Protein AF-W2TIU5-F1 (afdb_monomer)

pLDDT: mean 74.86, std 13.94, range [40.31, 96.31]

Radius of gyration: 26.2 Å; Cα contacts (8 Å, |Δi|>4): 456; chains: 1; bounding box: 67×52×62 Å

Structure (mmCIF, N/CA/C/O backbone):
data_AF-W2TIU5-F1
#
_entry.id   AF-W2TIU5-F1
#
loop_
_atom_site.group_PDB
_atom_site.id
_atom_site.type_symbol
_atom_site.label_atom_id
_atom_site.label_alt_id
_atom_site.label_comp_id
_atom_site.label_asym_id
_atom_site.label_entity_id
_atom_site.label_seq_id
_atom_site.pdbx_PDB_ins_code
_atom_site.Cartn_x
_atom_site.Cartn_y
_atom_site.Cartn_z
_atom_site.occupancy
_atom_site.B_iso_or_equiv
_atom_site.auth_seq_id
_atom_site.auth_comp_id
_atom_site.auth_asym_id
_atom_site.auth_atom_id
_atom_site.pdbx_PDB_model_num
ATOM 1 N N . MET A 1 1 ? 12.222 -16.156 -25.473 1.00 62.97 1 MET A N 1
ATOM 2 C CA . MET A 1 1 ? 11.326 -16.375 -24.319 1.00 62.97 1 MET A CA 1
ATOM 3 C C . MET A 1 1 ? 9.946 -15.777 -24.558 1.00 62.97 1 MET A C 1
ATOM 5 O O . MET A 1 1 ? 9.043 -16.560 -24.764 1.00 62.97 1 MET A O 1
ATOM 9 N N . ALA A 1 2 ? 9.771 -14.451 -24.649 1.00 70.50 2 ALA A N 1
ATOM 10 C CA . ALA A 1 2 ? 8.444 -13.846 -24.869 1.00 70.50 2 ALA A CA 1
ATOM 11 C C . ALA A 1 2 ? 7.695 -14.373 -26.113 1.00 70.50 2 ALA A C 1
ATOM 13 O O . ALA A 1 2 ? 6.528 -14.720 -25.997 1.00 70.50 2 ALA A O 1
ATOM 14 N N . CYS A 1 3 ? 8.370 -14.541 -27.262 1.00 74.12 3 CYS A N 1
ATOM 15 C CA . CYS A 1 3 ? 7.735 -15.139 -28.448 1.00 74.12 3 CYS A CA 1
ATOM 16 C C . CYS A 1 3 ? 7.245 -16.575 -28.186 1.00 74.12 3 CYS A C 1
ATOM 18 O O . CYS A 1 3 ? 6.100 -16.888 -28.462 1.00 74.12 3 CYS A O 1
ATOM 20 N N . HIS A 1 4 ? 8.065 -17.410 -27.536 1.00 78.56 4 HIS A N 1
ATOM 21 C CA . HIS A 1 4 ? 7.656 -18.759 -27.128 1.00 78.56 4 HIS A CA 1
ATOM 22 C C . HIS A 1 4 ? 6.441 -18.739 -26.185 1.00 78.56 4 HIS A C 1
ATOM 24 O O . HIS A 1 4 ? 5.557 -19.576 -26.328 1.00 78.56 4 HIS A O 1
ATOM 30 N N . CYS A 1 5 ? 6.382 -17.786 -25.247 1.00 75.12 5 CYS A N 1
ATOM 31 C CA . CYS A 1 5 ? 5.240 -17.618 -24.345 1.00 75.12 5 CYS A CA 1
ATOM 32 C C . CYS A 1 5 ? 3.968 -17.193 -25.083 1.00 75.12 5 CYS A C 1
ATOM 34 O O . CYS A 1 5 ? 2.903 -17.715 -24.785 1.00 75.12 5 CYS A O 1
ATOM 36 N N . LYS A 1 6 ? 4.084 -16.321 -26.089 1.00 77.38 6 LYS A N 1
ATOM 37 C CA . LYS A 1 6 ? 2.958 -15.950 -26.951 1.00 77.38 6 LYS A CA 1
ATOM 38 C C . LYS A 1 6 ? 2.383 -17.153 -27.700 1.00 77.38 6 LYS A C 1
ATOM 40 O O . LYS A 1 6 ? 1.169 -17.272 -27.791 1.00 77.38 6 LYS A O 1
ATOM 45 N N . ASP A 1 7 ? 3.253 -18.025 -28.201 1.00 78.81 7 ASP A N 1
ATOM 46 C CA . ASP A 1 7 ? 2.843 -19.142 -29.055 1.00 78.81 7 ASP A CA 1
ATOM 47 C C . ASP A 1 7 ? 2.360 -20.365 -28.256 1.00 78.81 7 ASP A C 1
ATOM 49 O O . ASP A 1 7 ? 1.523 -21.114 -28.742 1.00 78.81 7 ASP A O 1
ATOM 53 N N . ASN A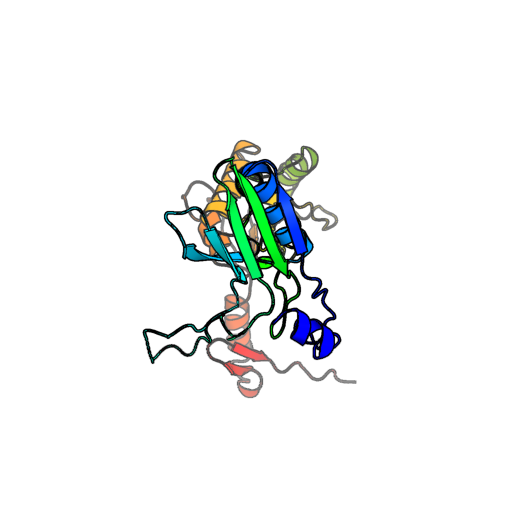 1 8 ? 2.889 -20.582 -27.043 1.00 76.69 8 ASN A N 1
ATOM 54 C CA . ASN A 1 8 ? 2.669 -21.825 -26.284 1.00 76.69 8 ASN A CA 1
ATOM 55 C C . ASN A 1 8 ? 1.981 -21.631 -24.924 1.00 76.69 8 ASN A C 1
ATOM 57 O O . ASN A 1 8 ? 1.627 -22.621 -24.299 1.00 76.69 8 ASN A O 1
ATOM 61 N N . HIS A 1 9 ? 1.833 -20.392 -24.439 1.00 73.88 9 HIS A N 1
ATOM 62 C CA . HIS A 1 9 ? 1.338 -20.095 -23.084 1.00 73.88 9 HIS A CA 1
ATOM 63 C C . HIS A 1 9 ? 0.330 -18.931 -23.064 1.00 73.88 9 HIS A C 1
ATOM 65 O O . HIS A 1 9 ? 0.157 -18.280 -22.036 1.00 73.88 9 HIS A O 1
ATOM 71 N N . SER A 1 10 ? -0.323 -18.629 -24.194 1.00 66.69 10 SER A N 1
ATOM 72 C CA . SER A 1 10 ? -1.303 -17.532 -24.303 1.00 66.69 10 SER A CA 1
ATOM 73 C C . SER A 1 10 ? -2.525 -17.725 -23.395 1.00 66.69 10 SER A C 1
ATOM 75 O O . SER A 1 10 ? -3.054 -16.741 -22.876 1.00 66.69 10 SER A O 1
ATOM 77 N N . GLU A 1 11 ? -2.937 -18.977 -23.174 1.00 64.06 11 GLU A N 1
ATOM 78 C CA . GLU A 1 11 ? -4.091 -19.351 -22.342 1.00 64.06 11 GLU A CA 1
ATOM 79 C C . GLU A 1 11 ? -3.700 -19.706 -20.892 1.00 64.06 11 GLU A C 1
ATOM 81 O O . GLU A 1 11 ? -4.480 -19.472 -19.973 1.00 64.06 11 GLU A O 1
ATOM 86 N N . ASP A 1 12 ? -2.457 -20.146 -20.659 1.00 65.00 12 ASP A N 1
ATOM 87 C CA . ASP A 1 12 ? -1.968 -20.631 -19.354 1.00 65.00 12 ASP A CA 1
ATOM 88 C C . ASP A 1 12 ? -1.175 -19.589 -18.535 1.00 65.00 12 ASP A C 1
ATOM 90 O O . ASP A 1 12 ? -0.546 -19.922 -17.530 1.00 65.00 12 ASP A O 1
ATOM 94 N N . GLY A 1 13 ? -1.214 -18.314 -18.934 1.00 69.75 13 GLY A N 1
ATOM 95 C CA . GLY A 1 13 ? -0.270 -17.262 -18.537 1.00 69.75 13 GLY A CA 1
ATOM 96 C C . GLY A 1 13 ? 0.035 -17.066 -17.040 1.00 69.75 13 GLY A C 1
ATOM 97 O O . GLY A 1 13 ? 0.865 -17.762 -16.449 1.00 69.75 13 GLY A O 1
ATOM 98 N N . ALA A 1 14 ? -0.535 -16.039 -16.405 1.00 74.56 14 ALA A N 1
ATOM 99 C CA . ALA A 1 14 ? -0.282 -15.752 -14.988 1.00 74.56 14 ALA A CA 1
ATOM 100 C C . ALA A 1 14 ? -1.151 -16.669 -14.112 1.00 74.56 14 ALA A C 1
ATOM 102 O O . ALA A 1 14 ? -2.207 -16.248 -13.640 1.00 74.56 14 ALA A O 1
ATOM 103 N N . ASN A 1 15 ? -0.737 -17.935 -13.965 1.00 72.88 15 ASN A N 1
ATOM 104 C CA . ASN A 1 15 ? -1.509 -19.007 -13.320 1.00 72.88 15 ASN A CA 1
ATOM 105 C C . ASN A 1 15 ? -2.888 -19.221 -13.979 1.00 72.88 15 ASN A C 1
ATOM 107 O O . ASN A 1 15 ? -3.923 -19.176 -13.315 1.00 72.88 15 ASN A O 1
ATOM 111 N N . GLY A 1 16 ? -2.904 -19.424 -15.303 1.00 70.94 16 GLY A N 1
ATOM 112 C CA . GLY A 1 16 ? -4.141 -19.672 -16.063 1.00 70.94 16 GLY A CA 1
ATOM 113 C C . GLY A 1 16 ? -4.949 -18.417 -16.407 1.00 70.94 16 GLY A C 1
ATOM 114 O O . GLY A 1 16 ? -6.071 -18.510 -16.897 1.00 70.94 16 GLY A O 1
ATOM 115 N N . LYS A 1 17 ? -4.405 -17.223 -16.138 1.00 79.06 17 LYS A N 1
ATOM 116 C CA . LYS A 1 17 ? -4.969 -15.958 -16.622 1.00 79.06 17 LYS A CA 1
ATOM 117 C C . LYS A 1 17 ? -4.268 -15.550 -17.917 1.00 79.06 17 LYS A C 1
ATOM 119 O O . LYS A 1 17 ? -3.034 -15.490 -17.908 1.00 79.06 17 LYS A O 1
ATOM 124 N N . PRO A 1 18 ? -5.012 -15.180 -18.976 1.00 81.62 18 PRO A N 1
ATOM 125 C CA . PRO A 1 18 ? -4.429 -14.642 -20.200 1.00 81.62 18 PRO A CA 1
ATOM 126 C C . PRO A 1 18 ? -3.530 -13.433 -19.924 1.00 81.62 18 PRO A C 1
ATOM 128 O O . PRO A 1 18 ? -3.796 -12.630 -19.023 1.00 81.62 18 PRO A O 1
ATOM 131 N N . GLN A 1 19 ? -2.453 -13.304 -20.695 1.00 85.62 19 GLN A N 1
ATOM 132 C CA . GLN A 1 19 ? -1.448 -12.248 -20.557 1.00 85.62 19 GLN A CA 1
ATOM 133 C C . GLN A 1 19 ? -1.031 -11.712 -21.927 1.00 85.62 19 GLN A C 1
ATOM 135 O O . GLN A 1 19 ? -1.108 -12.415 -22.932 1.00 85.62 19 GLN A O 1
ATOM 140 N N . ASP A 1 20 ? -0.540 -10.473 -21.956 1.00 86.12 20 ASP A N 1
ATOM 141 C CA . ASP A 1 20 ? 0.026 -9.875 -23.163 1.00 86.12 20 ASP A CA 1
ATOM 142 C C . ASP A 1 20 ? 1.549 -10.071 -23.209 1.00 86.12 20 ASP A C 1
ATOM 144 O O . ASP A 1 20 ? 2.310 -9.458 -22.455 1.00 86.12 20 ASP A O 1
ATOM 148 N N . TYR A 1 21 ? 1.995 -10.941 -24.116 1.00 88.88 21 TYR A N 1
ATOM 149 C CA . TYR A 1 21 ? 3.410 -11.242 -24.354 1.00 88.88 21 TYR A CA 1
ATOM 150 C C . TYR A 1 21 ? 4.041 -10.402 -25.470 1.00 88.88 21 TYR A C 1
ATOM 152 O O . TYR A 1 21 ? 5.106 -10.755 -25.990 1.00 88.88 21 TYR A O 1
ATOM 160 N N . THR A 1 22 ? 3.392 -9.310 -25.880 1.00 89.75 22 THR A N 1
ATOM 161 C CA . THR A 1 22 ? 3.925 -8.413 -26.905 1.00 89.75 22 THR A CA 1
ATOM 162 C C . THR A 1 22 ? 5.283 -7.860 -26.481 1.00 89.75 22 THR A C 1
ATOM 164 O O . THR A 1 22 ? 5.463 -7.326 -25.385 1.00 89.75 22 THR A O 1
ATOM 167 N N . VAL A 1 23 ? 6.268 -8.009 -27.372 1.00 91.62 23 VAL A N 1
ATOM 168 C CA . VAL A 1 23 ? 7.607 -7.465 -27.156 1.00 91.62 23 VAL A CA 1
ATOM 169 C C . VAL A 1 23 ? 7.585 -5.982 -27.495 1.00 91.62 23 VAL A C 1
ATOM 171 O O . VAL A 1 23 ? 7.378 -5.600 -28.643 1.00 91.62 23 VAL A O 1
ATOM 174 N N . LEU A 1 24 ? 7.826 -5.163 -26.481 1.00 92.56 24 LEU A N 1
ATOM 175 C CA . LEU A 1 24 ? 7.935 -3.719 -26.582 1.00 92.56 24 LEU A CA 1
ATOM 176 C C . LEU A 1 24 ? 9.332 -3.345 -27.075 1.00 92.56 24 LEU A C 1
ATOM 178 O O . LEU A 1 24 ? 10.332 -3.872 -26.579 1.00 92.56 24 LEU A O 1
ATOM 182 N N . LEU A 1 25 ? 9.377 -2.422 -28.030 1.00 94.75 25 LEU A N 1
ATOM 183 C CA . LEU A 1 25 ? 10.578 -1.766 -28.536 1.00 94.75 25 LEU A CA 1
ATOM 184 C C . LEU A 1 25 ? 10.287 -0.268 -28.537 1.00 94.75 25 LEU A C 1
ATOM 186 O O . LEU A 1 25 ? 9.530 0.199 -29.383 1.00 94.75 25 LEU A O 1
ATOM 190 N N . LEU A 1 26 ? 10.817 0.454 -27.553 1.00 96.19 26 LEU A N 1
ATOM 191 C CA . LEU A 1 26 ? 10.541 1.880 -27.365 1.00 96.19 26 LEU A CA 1
ATOM 192 C C . LEU A 1 26 ? 11.845 2.650 -27.177 1.00 96.19 26 LEU A C 1
ATOM 194 O O . LEU A 1 26 ? 12.842 2.097 -26.705 1.00 96.19 26 LEU A O 1
ATOM 198 N N . THR A 1 27 ? 11.802 3.932 -27.519 1.00 96.31 27 THR A N 1
ATOM 199 C CA . THR A 1 27 ? 12.898 4.877 -27.323 1.00 96.31 27 THR A CA 1
ATOM 200 C C . THR A 1 27 ? 12.357 6.098 -26.594 1.00 96.31 27 THR A C 1
ATOM 202 O O . THR A 1 27 ? 11.298 6.603 -26.957 1.00 96.31 27 THR A O 1
ATOM 205 N N . PHE A 1 28 ? 13.089 6.556 -25.585 1.00 96.00 28 PHE A N 1
ATOM 206 C CA . PHE A 1 28 ? 12.805 7.761 -24.810 1.00 96.00 28 PHE A CA 1
ATOM 207 C C . PHE A 1 28 ? 13.947 8.752 -24.987 1.00 96.00 28 PHE A C 1
ATOM 209 O O . PHE A 1 28 ? 15.097 8.342 -25.191 1.00 96.00 28 PHE A O 1
ATOM 216 N N . ASP A 1 29 ? 13.640 10.042 -24.903 1.00 94.44 29 ASP A N 1
ATOM 217 C CA . ASP A 1 29 ? 14.651 11.083 -25.059 1.00 94.44 29 ASP A CA 1
ATOM 218 C C . ASP A 1 29 ? 15.467 11.271 -23.780 1.00 94.44 29 ASP A C 1
ATOM 220 O O . ASP A 1 29 ? 16.625 11.676 -23.853 1.00 94.44 29 ASP A O 1
ATOM 224 N N . THR A 1 30 ? 14.905 10.912 -22.620 1.00 93.06 30 THR A N 1
ATOM 225 C CA . THR A 1 30 ? 15.598 10.990 -21.330 1.00 93.06 30 THR A CA 1
ATOM 226 C C . THR A 1 30 ? 15.357 9.766 -20.443 1.00 93.06 30 THR A C 1
ATOM 228 O O . THR A 1 30 ? 14.386 9.020 -20.598 1.00 93.06 30 THR A O 1
ATOM 231 N N . VAL A 1 31 ? 16.233 9.580 -19.450 1.00 90.81 31 VAL A N 1
ATOM 232 C CA . VAL A 1 31 ? 16.050 8.571 -18.391 1.00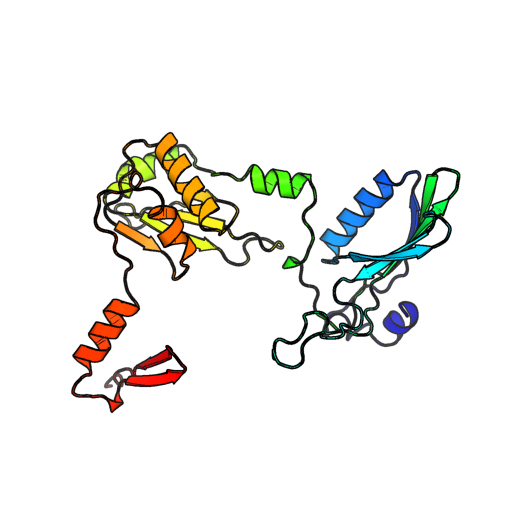 90.81 31 VAL A CA 1
ATOM 233 C C . VAL A 1 31 ? 14.808 8.859 -17.545 1.00 90.81 31 VAL A C 1
ATOM 235 O O . VAL A 1 31 ? 14.117 7.915 -17.175 1.00 90.81 31 VAL A O 1
ATOM 238 N N . GLY A 1 32 ? 14.486 10.132 -17.290 1.00 90.31 32 GLY A N 1
ATOM 239 C CA . GLY A 1 32 ? 13.307 10.514 -16.506 1.00 90.31 32 GLY A CA 1
ATOM 240 C C . GLY A 1 32 ? 11.997 10.073 -17.161 1.00 90.31 32 GLY A C 1
ATOM 241 O O . GLY A 1 32 ? 11.176 9.429 -16.513 1.00 90.31 32 GLY A O 1
ATOM 242 N N . GLU A 1 33 ? 11.845 10.317 -18.466 1.00 92.75 33 GLU A N 1
ATOM 243 C CA . GLU A 1 33 ? 10.677 9.856 -19.237 1.00 92.75 33 GLU A CA 1
ATOM 244 C C . GLU A 1 33 ? 10.530 8.332 -19.202 1.00 92.75 33 GLU A C 1
ATOM 246 O O . GLU A 1 33 ? 9.433 7.801 -19.011 1.00 92.75 33 GLU A O 1
ATOM 251 N N . PHE A 1 34 ? 11.646 7.614 -19.358 1.00 93.75 34 PHE A N 1
ATOM 252 C CA . PHE A 1 34 ? 11.656 6.162 -19.241 1.00 93.75 34 PHE A CA 1
ATOM 253 C C . PHE A 1 34 ? 11.220 5.701 -17.841 1.00 93.75 34 PHE A C 1
ATOM 255 O O . PHE A 1 34 ? 10.449 4.748 -17.729 1.00 93.75 34 PHE A O 1
ATOM 262 N N . GLU A 1 35 ? 11.715 6.333 -16.776 1.00 90.12 35 GLU A N 1
ATOM 263 C CA . GLU A 1 35 ? 11.384 5.967 -15.396 1.00 90.12 35 GLU A CA 1
ATOM 264 C C . GLU A 1 35 ? 9.900 6.196 -15.082 1.00 90.12 35 GLU A C 1
ATOM 266 O O . GLU A 1 35 ? 9.266 5.311 -14.498 1.00 90.12 35 GLU A O 1
ATOM 271 N N . GLU A 1 36 ? 9.327 7.317 -15.526 1.00 88.19 36 GLU A N 1
ATOM 272 C CA . GLU A 1 36 ? 7.894 7.611 -15.395 1.00 88.19 36 GLU A CA 1
ATOM 273 C C . GLU A 1 36 ? 7.036 6.588 -16.145 1.00 88.19 36 GLU A C 1
ATOM 275 O O . GLU A 1 36 ? 6.136 5.974 -15.561 1.00 88.19 36 GLU A O 1
ATOM 280 N N . TRP A 1 37 ? 7.363 6.331 -17.414 1.00 93.12 37 TRP A N 1
ATOM 281 C CA . TRP A 1 37 ? 6.666 5.331 -18.219 1.00 93.12 37 TRP A CA 1
ATOM 282 C C . TRP A 1 37 ? 6.781 3.929 -17.608 1.00 93.12 37 TRP A C 1
ATOM 284 O O . TRP A 1 37 ? 5.791 3.204 -17.492 1.00 93.12 37 TRP A O 1
ATOM 294 N N . SER A 1 38 ? 7.984 3.536 -17.182 1.00 89.94 38 SER A N 1
ATOM 295 C CA . SER A 1 38 ? 8.257 2.228 -16.580 1.00 89.94 38 SER A CA 1
ATOM 296 C C . SER A 1 38 ? 7.448 2.037 -15.300 1.00 89.94 38 SER A C 1
ATOM 298 O O . SER A 1 38 ? 6.874 0.967 -15.079 1.00 89.94 38 SER A O 1
ATOM 300 N N . HIS A 1 39 ? 7.340 3.087 -14.485 1.00 85.31 39 HIS A N 1
ATOM 301 C CA . HIS A 1 39 ? 6.498 3.094 -13.300 1.00 85.31 39 HIS A CA 1
ATOM 302 C C . HIS A 1 39 ? 5.015 2.903 -13.652 1.00 85.31 39 HIS A C 1
ATOM 304 O O . HIS A 1 39 ? 4.372 2.015 -13.090 1.00 85.31 39 HIS A O 1
ATOM 310 N N . GLU A 1 40 ? 4.473 3.668 -14.604 1.00 86.12 40 GLU A N 1
ATOM 311 C CA . GLU A 1 40 ? 3.081 3.520 -15.053 1.00 86.12 40 GLU A CA 1
ATOM 312 C C . GLU A 1 40 ? 2.796 2.094 -15.551 1.00 86.12 40 GLU A C 1
ATOM 314 O O . GLU A 1 40 ? 1.794 1.476 -15.179 1.00 86.12 40 GLU A O 1
ATOM 319 N N . GLN A 1 41 ? 3.714 1.523 -16.337 1.00 88.56 41 GLN A N 1
ATOM 320 C CA . GLN A 1 41 ? 3.586 0.148 -16.812 1.00 88.56 41 GLN A CA 1
ATOM 321 C C . GLN A 1 41 ? 3.621 -0.866 -15.671 1.00 88.56 41 GLN A C 1
ATOM 323 O O . GLN A 1 41 ? 2.844 -1.823 -15.693 1.00 88.56 41 GLN A O 1
ATOM 328 N N . CYS A 1 42 ? 4.476 -0.667 -14.664 1.00 85.00 42 CYS A N 1
ATOM 329 C CA . CYS A 1 42 ? 4.493 -1.498 -13.462 1.00 85.00 42 CYS A CA 1
ATOM 330 C C . CYS A 1 42 ? 3.140 -1.451 -12.745 1.00 85.00 42 CYS A C 1
ATOM 332 O O . CYS A 1 42 ? 2.576 -2.501 -12.447 1.00 85.00 42 CYS A O 1
ATOM 334 N N . GLU A 1 43 ? 2.565 -0.264 -12.540 1.00 80.69 43 GLU A N 1
ATOM 335 C CA . GLU A 1 43 ? 1.258 -0.126 -11.891 1.00 80.69 43 GLU A CA 1
ATOM 336 C C . GLU A 1 43 ? 0.119 -0.768 -12.677 1.00 80.69 43 GLU A C 1
ATOM 338 O O . GLU A 1 43 ? -0.751 -1.420 -12.094 1.00 80.69 43 GLU A O 1
ATOM 343 N N . ARG A 1 44 ? 0.112 -0.576 -13.999 1.00 82.56 44 ARG A N 1
ATOM 344 C CA . ARG A 1 44 ? -0.923 -1.104 -14.888 1.00 82.56 44 ARG A CA 1
ATOM 345 C C . ARG A 1 44 ? -0.880 -2.626 -14.971 1.00 82.56 44 ARG A C 1
ATOM 347 O O . ARG A 1 44 ? -1.927 -3.264 -14.997 1.00 82.56 44 ARG A O 1
ATOM 354 N N . SER A 1 45 ? 0.319 -3.199 -15.019 1.00 82.19 45 SER A N 1
ATOM 355 C CA . SER A 1 45 ? 0.517 -4.647 -15.141 1.00 82.19 45 SER A CA 1
ATOM 356 C C . SER A 1 45 ? 0.609 -5.372 -13.797 1.00 82.19 45 SER A C 1
ATOM 358 O O . SER A 1 45 ? 0.619 -6.596 -13.779 1.00 82.19 45 SER A O 1
ATOM 360 N N . GLY A 1 46 ? 0.707 -4.656 -12.669 1.00 81.94 46 GLY A N 1
ATOM 361 C CA . GLY A 1 46 ? 1.024 -5.259 -11.369 1.00 81.94 46 GLY A CA 1
ATOM 362 C C . GLY A 1 46 ? 2.455 -5.812 -11.287 1.00 81.94 46 GLY A C 1
ATOM 363 O O . GLY A 1 46 ? 2.771 -6.590 -10.384 1.00 81.94 46 GLY A O 1
ATOM 364 N N . THR A 1 47 ? 3.326 -5.426 -12.223 1.00 85.19 47 THR A N 1
ATOM 365 C CA . THR A 1 47 ? 4.707 -5.903 -12.304 1.00 85.19 47 THR A CA 1
ATOM 366 C C . THR A 1 47 ? 5.598 -5.165 -11.320 1.00 85.19 47 THR A C 1
ATOM 368 O O . THR A 1 47 ? 5.580 -3.945 -11.224 1.00 85.19 47 THR A O 1
ATOM 371 N N . SER A 1 48 ? 6.477 -5.903 -10.649 1.00 85.12 48 SER A N 1
ATOM 372 C CA . SER A 1 48 ? 7.532 -5.336 -9.813 1.00 85.12 48 SER A CA 1
ATOM 373 C C . SER A 1 48 ? 8.882 -5.825 -10.335 1.00 85.12 48 SER A C 1
ATOM 375 O O . SER A 1 48 ? 9.132 -7.034 -10.358 1.00 85.12 48 SER A O 1
ATOM 377 N N . PHE A 1 49 ? 9.738 -4.910 -10.795 1.00 88.38 49 PHE A N 1
ATOM 378 C CA . PHE A 1 49 ? 11.056 -5.228 -11.352 1.00 88.38 49 PHE A CA 1
ATOM 379 C C . PHE A 1 49 ? 12.183 -5.100 -10.313 1.00 88.38 49 PHE A C 1
ATOM 381 O O . PHE A 1 49 ? 12.144 -4.246 -9.425 1.00 88.38 49 PHE A O 1
ATOM 388 N N . PHE A 1 50 ? 13.240 -5.900 -10.473 1.00 86.88 50 PHE A N 1
ATOM 389 C CA . PHE A 1 50 ? 14.560 -5.634 -9.897 1.00 86.88 50 PHE A CA 1
ATOM 390 C C . PHE A 1 50 ? 15.631 -5.555 -10.980 1.00 86.88 50 PHE A C 1
ATOM 392 O O . PHE A 1 50 ? 15.566 -6.237 -12.006 1.00 86.88 50 PHE A O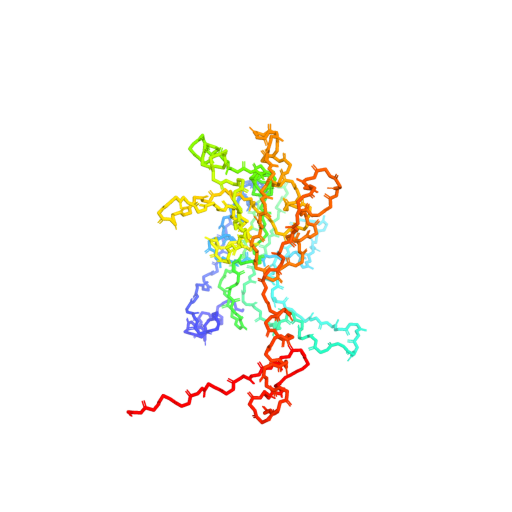 1
ATOM 399 N N . LYS A 1 51 ? 16.664 -4.754 -10.708 1.00 88.44 51 LYS A N 1
ATOM 400 C CA . LYS A 1 51 ? 17.872 -4.664 -11.529 1.00 88.44 51 LYS A CA 1
ATOM 401 C C . LYS A 1 51 ? 18.751 -5.890 -11.272 1.00 88.44 51 LYS A C 1
ATOM 403 O O . LYS A 1 51 ? 19.221 -6.086 -10.156 1.00 88.44 51 LYS A O 1
ATOM 408 N N . ARG A 1 52 ? 18.937 -6.734 -12.292 1.00 80.19 52 ARG A N 1
ATOM 409 C CA . ARG A 1 52 ? 19.694 -7.996 -12.193 1.00 80.19 52 ARG A CA 1
ATOM 410 C C . ARG A 1 52 ? 21.171 -7.833 -12.543 1.00 80.19 52 ARG A C 1
ATOM 412 O O . ARG A 1 52 ? 22.014 -8.466 -11.921 1.00 80.19 52 ARG A O 1
ATOM 419 N N . SER A 1 53 ? 21.480 -7.032 -13.554 1.00 73.00 53 SER A N 1
ATOM 420 C CA . SER A 1 53 ? 22.844 -6.872 -14.056 1.00 73.00 53 SER A CA 1
ATOM 421 C C . SER A 1 53 ? 23.010 -5.528 -14.750 1.00 73.00 53 SER A C 1
ATOM 423 O O . SER A 1 53 ? 22.070 -5.010 -15.359 1.00 73.00 53 SER A O 1
ATOM 425 N N . THR A 1 54 ? 24.221 -4.988 -14.645 1.00 74.56 54 THR A N 1
ATOM 426 C CA . THR A 1 54 ? 24.681 -3.795 -15.354 1.00 74.56 54 THR A CA 1
ATOM 427 C C . THR A 1 54 ? 25.798 -4.233 -16.298 1.00 74.56 54 THR A C 1
ATOM 429 O O . THR A 1 54 ? 26.747 -4.883 -15.865 1.00 74.56 54 THR A O 1
ATOM 432 N N . TYR A 1 55 ? 25.679 -3.905 -17.577 1.00 68.44 55 TYR A N 1
ATOM 433 C CA . TYR A 1 55 ? 26.664 -4.179 -18.619 1.00 68.44 55 TYR A CA 1
ATOM 434 C C . TYR A 1 55 ? 27.303 -2.860 -19.078 1.00 68.44 55 TYR A C 1
ATOM 436 O O . TYR A 1 55 ? 26.730 -1.788 -18.884 1.00 68.44 55 TYR A O 1
ATOM 444 N N . ALA A 1 56 ? 28.505 -2.944 -19.660 1.00 58.72 56 ALA A N 1
ATOM 445 C CA . ALA A 1 56 ? 29.211 -1.838 -20.321 1.00 58.72 56 ALA A CA 1
ATOM 446 C C . ALA A 1 56 ? 29.238 -0.513 -19.522 1.00 58.72 56 ALA A C 1
ATOM 448 O O . ALA A 1 56 ? 28.478 0.410 -19.807 1.00 58.72 56 ALA A O 1
ATOM 449 N N . LYS A 1 57 ? 30.108 -0.414 -18.502 1.00 63.94 57 LYS A N 1
ATOM 450 C CA . LYS A 1 57 ? 30.352 0.813 -17.701 1.00 63.94 57 LYS A CA 1
ATOM 451 C C . LYS A 1 57 ? 29.095 1.530 -17.145 1.00 63.94 57 LYS A C 1
ATOM 453 O O . LYS A 1 57 ? 29.204 2.674 -16.730 1.00 63.94 57 LYS A O 1
ATOM 458 N N . GLY A 1 58 ? 27.925 0.884 -17.089 1.00 68.88 58 GLY A N 1
ATOM 459 C CA . GLY A 1 58 ? 26.683 1.504 -16.599 1.00 68.88 58 GLY A CA 1
ATOM 460 C C . GLY A 1 58 ? 25.641 1.833 -17.670 1.00 68.88 58 GLY A C 1
ATOM 461 O O . GLY A 1 58 ? 24.485 2.043 -17.315 1.00 68.88 58 GLY A O 1
ATOM 462 N N . SER A 1 59 ? 26.020 1.814 -18.951 1.00 82.81 59 SER A N 1
ATOM 463 C CA . SER A 1 59 ? 25.165 2.228 -20.078 1.00 82.81 59 SER A CA 1
ATOM 464 C C . SER A 1 59 ? 24.007 1.270 -20.360 1.00 82.81 59 SER A C 1
ATOM 466 O O . SER A 1 59 ? 22.990 1.673 -20.903 1.00 82.81 59 SER A O 1
ATOM 468 N N . SER A 1 60 ? 24.109 -0.006 -19.985 1.00 90.06 60 SER A N 1
ATOM 469 C CA . SER A 1 60 ? 23.041 -0.981 -20.220 1.00 90.06 60 SER A CA 1
ATOM 470 C C . SER A 1 60 ? 22.726 -1.774 -18.970 1.00 90.06 60 SER A C 1
ATOM 472 O O . SER A 1 60 ? 23.621 -2.174 -18.227 1.00 90.06 60 SER A O 1
ATOM 474 N N . TYR A 1 61 ? 21.453 -2.064 -18.732 1.00 92.12 61 TYR A N 1
ATOM 475 C CA . TYR A 1 61 ? 21.053 -2.912 -17.618 1.00 92.12 61 TYR A CA 1
ATOM 476 C C . TYR A 1 61 ? 19.780 -3.700 -17.894 1.00 92.12 61 TYR A C 1
ATOM 478 O O . TYR A 1 61 ? 18.980 -3.394 -18.773 1.00 92.12 61 TYR A O 1
ATOM 486 N N . SER A 1 62 ? 19.610 -4.767 -17.119 1.00 91.38 62 SER A N 1
ATOM 487 C CA . SER A 1 62 ? 18.500 -5.701 -17.256 1.00 91.38 62 SER A CA 1
ATOM 488 C C . SER A 1 62 ? 17.616 -5.668 -16.014 1.00 91.38 62 SER A C 1
ATOM 490 O O . SER A 1 62 ? 18.062 -6.001 -14.913 1.00 91.38 62 SER A O 1
ATOM 492 N N . LEU A 1 63 ? 16.341 -5.361 -16.216 1.00 92.00 63 LEU A N 1
ATOM 493 C CA . LEU A 1 63 ? 15.263 -5.483 -15.247 1.00 92.00 63 LEU A CA 1
ATOM 494 C C . LEU A 1 63 ? 14.543 -6.827 -15.423 1.00 92.00 63 LEU A C 1
ATOM 496 O O . LEU A 1 63 ? 14.267 -7.269 -16.546 1.00 92.00 63 LEU A O 1
ATOM 500 N N . ARG A 1 64 ? 14.256 -7.511 -14.316 1.00 91.00 64 ARG A N 1
ATOM 501 C CA . ARG A 1 64 ? 13.534 -8.796 -14.292 1.00 91.00 64 ARG A CA 1
ATOM 502 C C . ARG A 1 64 ? 12.446 -8.769 -13.231 1.00 91.00 64 ARG A C 1
ATOM 504 O O . ARG A 1 64 ? 12.597 -8.073 -12.230 1.00 91.00 64 ARG A O 1
ATOM 511 N N . CYS A 1 65 ? 11.345 -9.482 -13.465 1.00 89.75 65 CYS A N 1
ATOM 512 C CA . CYS A 1 65 ? 10.273 -9.595 -12.478 1.00 89.75 65 CYS A CA 1
ATOM 513 C C . CYS A 1 65 ? 10.821 -10.100 -11.133 1.00 89.75 65 CYS A C 1
ATOM 515 O O . CYS A 1 65 ? 11.581 -11.061 -11.106 1.00 89.75 65 CYS A O 1
ATOM 517 N N . ASN A 1 66 ? 10.396 -9.506 -10.016 1.00 84.12 66 ASN A N 1
ATOM 518 C CA . ASN A 1 66 ? 10.818 -9.851 -8.652 1.00 84.12 66 ASN A CA 1
ATOM 519 C C . ASN A 1 66 ? 10.548 -11.302 -8.238 1.00 84.12 66 ASN A C 1
ATOM 521 O O . ASN A 1 66 ? 11.204 -11.807 -7.325 1.00 84.12 66 ASN A O 1
ATOM 525 N N . ARG A 1 67 ? 9.618 -11.976 -8.916 1.00 80.06 67 ARG A N 1
ATOM 526 C CA . ARG A 1 67 ? 9.317 -13.398 -8.719 1.00 80.06 67 ARG A CA 1
ATOM 527 C C . ARG A 1 67 ? 10.213 -14.330 -9.542 1.00 80.06 67 ARG A C 1
ATOM 529 O O . ARG A 1 67 ? 10.210 -15.527 -9.287 1.00 80.06 67 ARG A O 1
ATOM 536 N N . ALA A 1 68 ? 10.990 -13.790 -10.482 1.00 79.44 68 ALA A N 1
ATOM 537 C CA . ALA A 1 68 ? 11.865 -14.552 -11.361 1.00 79.44 68 ALA A CA 1
ATOM 538 C C . ALA A 1 68 ? 13.239 -14.838 -10.731 1.00 79.44 68 ALA A C 1
ATOM 540 O O . ALA A 1 68 ? 13.888 -13.949 -10.168 1.00 79.44 68 ALA A O 1
ATOM 541 N N . GLY A 1 69 ? 13.729 -16.058 -10.952 1.00 72.31 69 GLY A N 1
ATOM 542 C CA . GLY A 1 69 ? 15.097 -16.483 -10.661 1.00 72.31 69 GLY A CA 1
ATOM 543 C C . GLY A 1 69 ? 15.208 -17.429 -9.467 1.00 72.31 69 GLY A C 1
ATOM 544 O O . GLY A 1 69 ? 14.338 -17.485 -8.605 1.00 72.31 69 GLY A O 1
ATOM 545 N N . THR A 1 70 ? 16.312 -18.169 -9.417 1.00 61.75 70 THR A N 1
ATOM 546 C CA . THR A 1 70 ? 16.624 -19.115 -8.345 1.00 61.75 70 THR A CA 1
ATOM 547 C C . THR A 1 70 ? 17.039 -18.385 -7.068 1.00 61.75 70 THR A C 1
ATOM 549 O O . THR A 1 70 ? 17.870 -17.475 -7.092 1.00 61.75 70 THR A O 1
ATOM 552 N N . TYR A 1 71 ? 16.449 -18.782 -5.941 1.00 61.25 71 TYR A N 1
ATOM 553 C CA . TYR A 1 71 ? 16.918 -18.417 -4.609 1.00 61.25 71 TYR A CA 1
ATOM 554 C C . TYR A 1 71 ? 17.606 -19.628 -3.988 1.00 61.25 71 TYR A C 1
ATOM 556 O O . TYR A 1 71 ? 16.954 -20.632 -3.704 1.00 61.25 71 TYR A O 1
ATOM 564 N N . GLU A 1 72 ? 18.912 -19.536 -3.764 1.00 55.50 72 GLU A N 1
ATOM 565 C CA . GLU A 1 72 ? 19.622 -20.518 -2.950 1.00 55.50 72 GLU A CA 1
ATOM 566 C C . GLU A 1 72 ? 19.424 -20.156 -1.476 1.00 55.50 72 GLU A C 1
ATOM 568 O O . GLU A 1 72 ? 19.845 -19.093 -1.010 1.00 55.50 72 GLU A O 1
ATOM 573 N N . LYS A 1 73 ? 18.722 -21.018 -0.732 1.00 55.12 73 LYS A N 1
ATOM 574 C CA . LYS A 1 73 ? 18.561 -20.851 0.714 1.00 55.12 73 LYS A CA 1
ATOM 575 C C . LYS A 1 73 ? 19.916 -21.063 1.387 1.00 55.12 73 LYS A C 1
ATOM 577 O O . LYS A 1 73 ? 20.457 -22.161 1.340 1.00 55.12 73 LYS A O 1
ATOM 582 N N . ALA A 1 74 ? 20.417 -20.048 2.088 1.00 57.16 74 ALA A N 1
ATOM 583 C CA . ALA A 1 74 ? 21.620 -20.176 2.915 1.00 57.16 74 ALA A CA 1
ATOM 584 C C . ALA A 1 74 ? 21.409 -21.062 4.164 1.00 57.16 74 ALA A C 1
ATOM 586 O O . ALA A 1 74 ? 22.370 -21.430 4.833 1.00 57.16 74 ALA A O 1
ATOM 587 N N . THR A 1 75 ? 20.161 -21.400 4.503 1.00 56.16 75 THR A N 1
ATOM 588 C CA . THR A 1 75 ? 19.809 -22.180 5.695 1.00 56.16 75 THR A CA 1
ATOM 589 C C . THR A 1 75 ? 18.843 -23.314 5.355 1.00 56.16 75 THR A C 1
ATOM 591 O O . THR A 1 75 ? 17.818 -23.125 4.701 1.00 56.16 75 THR A O 1
ATOM 594 N N . THR A 1 76 ? 19.178 -24.518 5.817 1.00 54.53 76 THR A N 1
ATOM 595 C CA . THR A 1 76 ? 18.458 -25.772 5.545 1.00 54.53 76 THR A CA 1
ATOM 596 C C . THR A 1 76 ? 17.232 -25.995 6.436 1.00 54.53 76 THR A C 1
ATOM 598 O O . THR A 1 76 ? 16.436 -26.883 6.152 1.00 54.53 76 THR A O 1
ATOM 601 N N . SER A 1 77 ? 17.045 -25.205 7.500 1.00 52.56 77 SER A N 1
ATOM 602 C CA . SER A 1 77 ? 16.149 -25.570 8.609 1.00 52.56 77 SER A CA 1
ATOM 603 C C . SER A 1 77 ? 14.818 -24.819 8.706 1.00 52.56 77 SER A C 1
ATOM 605 O O . SER A 1 77 ? 14.014 -25.171 9.562 1.00 52.56 77 SER A O 1
ATOM 607 N N . ASN A 1 78 ? 14.518 -23.848 7.835 1.00 48.00 78 ASN A N 1
ATOM 608 C CA . ASN A 1 78 ? 13.216 -23.169 7.860 1.00 48.00 78 ASN A CA 1
ATOM 609 C C . ASN A 1 78 ? 12.396 -23.462 6.593 1.00 48.00 78 ASN A C 1
ATOM 611 O O . ASN A 1 78 ? 12.713 -23.033 5.477 1.00 48.00 78 ASN A O 1
ATOM 615 N N . ALA A 1 79 ? 11.305 -24.202 6.799 1.00 45.66 79 ALA A N 1
ATOM 616 C CA . ALA A 1 79 ? 10.330 -24.639 5.801 1.00 45.66 79 ALA A CA 1
ATOM 617 C C . ALA A 1 79 ? 9.382 -23.519 5.330 1.00 45.66 79 ALA A C 1
ATOM 619 O O . ALA A 1 79 ? 8.223 -23.766 5.016 1.00 45.66 79 ALA A O 1
ATOM 620 N N . THR A 1 80 ? 9.844 -22.273 5.261 1.00 45.50 80 THR A N 1
ATOM 621 C CA . THR A 1 80 ? 9.137 -21.247 4.493 1.00 45.50 80 THR A CA 1
ATOM 622 C C . THR A 1 80 ? 9.590 -21.374 3.045 1.00 45.50 80 THR A C 1
ATOM 624 O O . THR A 1 80 ? 10.769 -21.181 2.734 1.00 45.50 80 THR A O 1
ATOM 627 N N . SER A 1 81 ? 8.703 -21.794 2.142 1.00 46.47 81 SER A N 1
ATOM 628 C CA . SER A 1 81 ? 8.949 -21.666 0.701 1.00 46.47 81 SER A CA 1
ATOM 629 C C . SER A 1 81 ? 9.349 -20.214 0.410 1.00 46.47 81 SER A C 1
ATOM 631 O O . SER A 1 81 ? 8.783 -19.264 0.958 1.00 46.47 81 SER A O 1
ATOM 633 N N . SER A 1 82 ? 10.431 -20.028 -0.344 1.00 51.78 82 SER A N 1
ATOM 634 C CA . SER A 1 82 ? 10.883 -18.685 -0.706 1.00 51.78 82 SER A CA 1
ATOM 635 C C . SER A 1 82 ? 9.892 -18.139 -1.728 1.00 51.78 82 SER A C 1
ATOM 637 O O . SER A 1 82 ? 9.665 -18.812 -2.717 1.00 51.78 82 SER A O 1
ATOM 639 N N . LYS A 1 83 ? 9.391 -16.907 -1.567 1.00 54.03 83 LYS A N 1
ATOM 640 C CA . LYS A 1 83 ? 8.447 -16.264 -2.512 1.00 54.03 83 LYS A CA 1
ATOM 641 C C . LYS A 1 83 ? 8.938 -16.199 -3.975 1.00 54.03 83 LYS A C 1
ATOM 643 O O . LYS A 1 83 ? 8.183 -15.797 -4.860 1.00 54.03 83 LYS A O 1
ATOM 648 N N . LYS A 1 84 ? 10.212 -16.507 -4.243 1.00 56.91 84 LYS A N 1
ATOM 649 C CA . LYS A 1 84 ? 10.731 -16.763 -5.592 1.00 56.91 84 LYS A CA 1
ATOM 650 C C . LYS A 1 84 ? 10.461 -18.220 -5.950 1.00 56.91 84 LYS A C 1
ATOM 652 O O . LYS A 1 84 ? 11.331 -19.072 -5.792 1.00 56.91 84 LYS A O 1
ATOM 657 N N . ASP A 1 85 ? 9.239 -18.474 -6.394 1.00 56.03 85 ASP A N 1
ATOM 658 C CA . ASP A 1 85 ? 8.772 -19.817 -6.742 1.00 56.03 85 ASP A CA 1
ATOM 659 C C . ASP A 1 85 ? 8.959 -20.134 -8.240 1.00 56.03 85 ASP A C 1
ATOM 661 O O . ASP A 1 85 ? 8.737 -21.266 -8.661 1.00 56.03 85 ASP A O 1
ATOM 665 N N . VAL A 1 86 ? 9.406 -19.163 -9.058 1.00 66.38 86 VAL A N 1
ATOM 666 C CA . VAL A 1 86 ? 9.478 -19.314 -10.522 1.00 66.38 86 VAL A CA 1
ATOM 667 C C . VAL A 1 86 ? 10.888 -19.097 -11.057 1.00 66.38 86 VAL A C 1
ATOM 669 O O . VAL A 1 86 ? 11.421 -17.985 -11.095 1.00 66.38 86 VAL A O 1
ATOM 672 N N . ILE A 1 87 ? 11.476 -20.181 -11.562 1.00 69.19 87 ILE A N 1
ATOM 673 C CA . ILE A 1 87 ? 12.806 -20.183 -12.186 1.00 69.19 87 ILE A CA 1
ATOM 674 C C . ILE A 1 87 ? 12.825 -19.270 -13.425 1.00 69.19 87 ILE A C 1
ATOM 676 O O . ILE A 1 87 ? 13.787 -18.527 -13.637 1.00 69.19 87 ILE A O 1
ATOM 680 N N . SER A 1 88 ? 11.747 -19.274 -14.213 1.00 76.38 88 SER A N 1
ATOM 681 C CA . SER A 1 88 ? 11.642 -18.535 -15.473 1.00 76.38 88 SER A CA 1
ATOM 682 C C . SER A 1 88 ? 10.316 -17.780 -15.609 1.00 76.38 88 SER A C 1
ATOM 684 O O . SER A 1 88 ? 9.314 -18.350 -16.026 1.00 76.38 88 SER A O 1
ATOM 686 N N . CYS A 1 89 ? 10.324 -16.479 -15.314 1.00 86.94 89 CYS A N 1
ATOM 687 C CA . CYS A 1 89 ? 9.242 -15.576 -15.709 1.00 86.94 89 CYS A CA 1
ATOM 688 C C . CYS A 1 89 ? 9.559 -14.948 -17.076 1.00 86.94 89 CYS A C 1
ATOM 690 O O . CYS A 1 89 ? 10.703 -14.562 -17.337 1.00 86.94 89 CYS A O 1
ATOM 692 N N . SER A 1 90 ? 8.546 -14.802 -17.928 1.00 89.31 90 SER A N 1
ATOM 693 C CA . SER A 1 90 ? 8.634 -14.116 -19.224 1.00 89.31 90 SER A CA 1
ATOM 694 C C . SER A 1 90 ? 8.700 -12.592 -19.122 1.00 89.31 90 SER A C 1
ATOM 696 O O . SER A 1 90 ? 9.030 -11.949 -20.115 1.00 89.31 90 SER A O 1
ATOM 698 N N . CYS A 1 91 ? 8.404 -12.015 -17.956 1.00 91.50 91 CYS A N 1
ATOM 699 C CA . CYS A 1 91 ? 8.369 -10.572 -17.754 1.00 91.50 91 CYS A CA 1
ATOM 700 C C . CYS A 1 91 ? 9.782 -10.003 -17.537 1.00 91.50 91 CYS A C 1
ATOM 702 O O . CYS A 1 91 ? 10.497 -10.355 -16.585 1.00 91.50 91 CYS A O 1
ATOM 704 N N . PHE A 1 92 ? 10.210 -9.130 -18.450 1.00 93.25 92 PHE A N 1
ATOM 705 C CA . PHE A 1 92 ? 11.561 -8.586 -18.482 1.00 93.25 92 PHE A CA 1
ATOM 706 C C . PHE A 1 92 ? 11.631 -7.232 -19.187 1.00 93.25 92 PHE A C 1
ATOM 708 O O . PHE A 1 92 ? 10.820 -6.922 -20.052 1.00 93.25 92 PHE A O 1
ATOM 715 N N . MET A 1 93 ? 12.678 -6.465 -18.892 1.00 94.31 93 MET A N 1
ATOM 716 C CA . MET A 1 93 ? 13.012 -5.265 -19.650 1.00 94.31 93 MET A CA 1
ATOM 717 C C . MET A 1 93 ? 14.527 -5.103 -19.721 1.00 94.31 93 MET A C 1
ATOM 719 O O . MET A 1 93 ? 15.222 -5.204 -18.715 1.00 94.31 93 MET A O 1
ATOM 723 N N . ASN A 1 94 ? 15.059 -4.918 -20.918 1.00 94.12 94 ASN A N 1
ATOM 724 C CA . ASN A 1 94 ? 16.456 -4.583 -21.146 1.00 94.12 94 ASN A CA 1
ATOM 725 C C . ASN A 1 94 ? 16.512 -3.114 -21.545 1.00 94.12 94 ASN A C 1
ATOM 727 O O . ASN A 1 94 ? 15.791 -2.708 -22.454 1.00 94.12 94 ASN A O 1
ATOM 731 N N . VAL A 1 95 ? 17.352 -2.354 -20.858 1.00 95.00 95 VAL A N 1
ATOM 732 C CA . VAL A 1 95 ? 17.484 -0.909 -21.007 1.00 95.00 95 VAL A CA 1
ATOM 733 C C . VAL A 1 95 ? 18.892 -0.609 -21.496 1.00 95.00 95 VAL A C 1
ATOM 735 O O . VAL A 1 95 ? 19.860 -1.119 -20.929 1.00 95.00 95 VAL A O 1
ATOM 738 N N . HIS A 1 96 ? 18.995 0.202 -22.541 1.00 94.62 96 HIS A N 1
ATOM 739 C CA . HIS A 1 96 ? 20.245 0.684 -23.110 1.00 94.62 96 HIS A CA 1
ATOM 740 C C . HIS A 1 96 ? 20.201 2.209 -23.205 1.00 94.62 96 HIS A C 1
ATOM 742 O O . HIS A 1 96 ? 19.447 2.768 -23.998 1.00 94.62 96 HIS A O 1
ATOM 748 N N . ILE A 1 97 ? 21.044 2.868 -22.424 1.00 93.31 97 ILE A N 1
ATOM 749 C CA . ILE A 1 97 ? 21.281 4.307 -22.446 1.00 93.31 97 ILE A CA 1
ATOM 750 C C . ILE A 1 97 ? 22.397 4.561 -23.461 1.00 93.31 97 ILE A C 1
ATOM 752 O O . ILE A 1 97 ? 23.503 4.040 -23.318 1.00 93.31 97 ILE A O 1
ATOM 756 N N . ALA A 1 98 ? 22.077 5.283 -24.530 1.00 89.06 98 ALA A N 1
ATOM 757 C CA . ALA A 1 98 ? 23.046 5.707 -25.533 1.00 89.06 98 ALA A CA 1
ATOM 758 C C . ALA A 1 98 ? 23.847 6.928 -25.047 1.00 89.06 98 ALA A C 1
ATOM 760 O O . ALA A 1 98 ? 23.443 7.607 -24.108 1.00 89.06 98 ALA A O 1
ATOM 761 N N . ASP A 1 99 ? 24.962 7.237 -25.714 1.00 85.94 99 ASP A N 1
ATOM 762 C CA . ASP A 1 99 ? 25.850 8.353 -25.337 1.00 85.94 99 ASP A CA 1
ATOM 763 C C . ASP A 1 99 ? 25.184 9.740 -25.439 1.00 85.94 99 ASP A C 1
ATOM 765 O O . ASP A 1 99 ? 25.691 10.718 -24.901 1.00 85.94 99 ASP A O 1
ATOM 769 N N . ASN A 1 100 ? 24.050 9.832 -26.135 1.00 88.25 100 ASN A N 1
ATOM 770 C CA . ASN A 1 100 ? 23.223 11.035 -26.246 1.00 88.25 100 ASN A CA 1
ATOM 771 C C . ASN A 1 100 ? 22.071 11.070 -25.224 1.00 88.25 100 ASN A C 1
ATOM 773 O O . ASN A 1 100 ? 21.059 11.714 -25.488 1.00 88.25 100 ASN A O 1
ATOM 777 N N . ASP A 1 101 ? 22.188 10.312 -24.132 1.00 87.06 101 ASP A N 1
ATOM 778 C CA . ASP A 1 101 ? 21.192 10.133 -23.065 1.00 87.06 101 ASP A CA 1
ATOM 779 C C . ASP A 1 101 ? 19.840 9.533 -23.494 1.00 87.06 101 ASP A C 1
ATOM 781 O O . ASP A 1 101 ? 18.967 9.303 -22.650 1.00 87.06 101 ASP A O 1
ATOM 785 N N . LYS A 1 102 ? 19.673 9.171 -24.775 1.00 93.50 102 LYS A N 1
ATOM 786 C CA . LYS A 1 102 ? 18.473 8.467 -25.235 1.00 93.50 102 LYS A CA 1
ATOM 787 C C . LYS A 1 102 ? 18.424 7.060 -24.666 1.00 93.50 102 LYS A C 1
ATOM 789 O O . LYS A 1 102 ? 19.408 6.314 -24.689 1.00 93.50 102 LYS A O 1
ATOM 794 N N . VAL A 1 103 ? 17.237 6.654 -24.240 1.00 96.12 103 VAL A N 1
ATOM 795 C CA . VAL A 1 103 ? 17.011 5.350 -23.623 1.00 96.12 103 VAL A CA 1
ATOM 796 C C . VAL A 1 103 ? 16.260 4.452 -24.587 1.00 96.12 103 VAL A C 1
ATOM 798 O O . VAL A 1 103 ? 15.101 4.688 -24.899 1.00 96.12 103 VAL A O 1
ATOM 801 N N . ASN A 1 104 ? 16.909 3.385 -25.036 1.00 95.69 104 ASN A N 1
ATOM 802 C CA . ASN A 1 104 ? 16.292 2.347 -25.849 1.00 95.69 104 ASN A CA 1
ATOM 803 C C . ASN A 1 104 ? 15.924 1.167 -24.963 1.00 95.69 104 ASN A C 1
ATOM 805 O O . ASN A 1 104 ? 16.763 0.654 -24.215 1.00 95.69 104 ASN A O 1
ATOM 809 N N . ILE A 1 105 ? 14.687 0.701 -25.074 1.00 95.50 105 ILE A N 1
ATOM 810 C CA . ILE A 1 105 ? 14.216 -0.439 -24.303 1.00 95.50 105 ILE A CA 1
ATOM 811 C C . ILE A 1 105 ? 13.716 -1.563 -25.191 1.00 95.50 105 ILE A C 1
ATOM 813 O O . ILE A 1 105 ? 13.109 -1.358 -26.242 1.00 95.50 105 ILE A O 1
ATOM 817 N N . LYS A 1 106 ? 13.937 -2.782 -24.706 1.00 95.50 106 LYS A N 1
ATOM 818 C CA . LYS A 1 106 ? 13.334 -3.999 -25.236 1.00 95.50 106 LYS A CA 1
ATOM 819 C C . LYS A 1 106 ? 12.800 -4.836 -24.089 1.00 95.50 106 LYS A C 1
ATOM 821 O O . LYS A 1 106 ? 13.584 -5.279 -23.248 1.00 95.50 106 LYS A O 1
ATOM 826 N N . GLY A 1 107 ? 11.499 -5.094 -24.053 1.00 93.62 107 GLY A N 1
ATOM 827 C CA . GLY A 1 107 ? 10.883 -5.784 -22.918 1.00 93.62 107 GLY A CA 1
ATOM 828 C C . GLY A 1 107 ? 9.576 -6.493 -23.235 1.00 93.62 107 GLY A C 1
ATOM 829 O O . GLY A 1 107 ? 9.075 -6.424 -24.347 1.00 93.62 107 GLY A O 1
ATOM 830 N N . CYS A 1 108 ? 9.046 -7.195 -22.243 1.00 93.69 108 CYS A N 1
ATOM 831 C CA . CYS A 1 108 ? 7.744 -7.853 -22.240 1.00 93.69 108 CYS A CA 1
ATOM 832 C C . CYS A 1 108 ? 7.185 -7.765 -20.817 1.00 93.69 108 CYS A C 1
ATOM 834 O O . CYS A 1 108 ? 7.920 -8.043 -19.867 1.00 93.69 108 CYS A O 1
ATOM 836 N N . LEU A 1 109 ? 5.909 -7.399 -20.674 1.00 92.19 109 LEU A N 1
ATOM 837 C CA . LEU A 1 109 ? 5.238 -7.272 -19.373 1.00 92.19 109 LEU A CA 1
ATOM 838 C C . LEU A 1 109 ? 4.399 -8.504 -19.004 1.00 92.19 109 LEU A C 1
ATOM 840 O O . LEU A 1 109 ? 4.049 -8.666 -17.843 1.00 92.19 109 LEU A O 1
ATOM 844 N N . GLY A 1 110 ? 4.100 -9.394 -19.955 1.00 90.31 110 GLY A N 1
ATOM 845 C CA . GLY A 1 110 ? 3.359 -10.623 -19.679 1.00 90.31 110 GLY A CA 1
ATOM 846 C C . GLY A 1 110 ? 4.117 -11.573 -18.752 1.00 90.31 110 GLY A C 1
ATOM 847 O O . GLY A 1 110 ? 5.317 -11.818 -18.937 1.00 90.31 110 GLY A O 1
ATOM 848 N N . HIS A 1 111 ? 3.406 -12.142 -17.780 1.00 89.00 111 HIS A N 1
ATOM 849 C CA . HIS A 1 111 ? 3.933 -13.094 -16.800 1.00 89.00 111 HIS A CA 1
ATOM 850 C C . HIS A 1 111 ? 3.591 -14.546 -17.159 1.00 89.00 111 HIS A C 1
ATOM 852 O O . HIS A 1 111 ? 2.544 -14.819 -17.736 1.00 89.00 111 HIS A O 1
ATOM 858 N N . VAL A 1 112 ? 4.470 -15.484 -16.804 1.00 87.44 112 VAL A N 1
ATOM 859 C CA . VAL A 1 112 ? 4.220 -16.934 -16.883 1.00 87.44 112 VAL A CA 1
ATOM 860 C C . VAL A 1 112 ? 4.676 -17.572 -15.579 1.00 87.44 112 VAL A C 1
ATOM 862 O O . VAL A 1 112 ? 5.736 -17.213 -15.054 1.00 87.44 112 VAL A O 1
ATOM 865 N N . GLY A 1 113 ? 3.885 -18.525 -15.082 1.00 79.25 113 GLY A N 1
ATOM 866 C CA . GLY A 1 113 ? 4.255 -19.420 -13.982 1.00 79.25 113 GLY A CA 1
ATOM 867 C C . GLY A 1 113 ? 4.027 -18.872 -12.572 1.00 79.25 113 GLY A C 1
ATOM 868 O O . GLY A 1 113 ? 4.358 -19.558 -11.610 1.00 79.25 113 GLY A O 1
ATOM 869 N N . HIS A 1 114 ? 3.493 -17.655 -12.426 1.00 82.19 114 HIS A N 1
ATOM 870 C CA . HIS A 1 114 ? 3.022 -17.136 -11.141 1.00 82.19 114 HIS A CA 1
ATOM 871 C C . HIS A 1 114 ? 1.887 -16.125 -11.302 1.00 82.19 114 HIS A C 1
ATOM 873 O O . HIS A 1 114 ? 1.766 -15.461 -12.333 1.00 82.19 114 HIS A O 1
ATOM 879 N N . ASP A 1 115 ? 1.124 -15.944 -10.224 1.00 81.62 115 ASP A N 1
ATOM 880 C CA . ASP A 1 115 ? 0.159 -14.861 -10.090 1.00 81.62 115 ASP A CA 1
ATOM 881 C C . ASP A 1 115 ? 0.843 -13.492 -10.035 1.00 81.62 115 ASP A C 1
ATOM 883 O O . ASP A 1 115 ? 1.930 -13.304 -9.469 1.00 81.62 115 ASP A O 1
ATOM 887 N N . ILE A 1 116 ? 0.156 -12.508 -10.604 1.00 80.94 116 ILE A N 1
ATOM 888 C CA . ILE A 1 116 ? 0.472 -11.099 -10.412 1.00 80.94 116 ILE A CA 1
ATOM 889 C C . ILE A 1 116 ? -0.107 -10.683 -9.061 1.00 80.94 116 ILE A C 1
ATOM 891 O O . ILE A 1 116 ? -1.308 -10.799 -8.826 1.00 80.94 116 ILE A O 1
ATOM 895 N N . GLU A 1 117 ? 0.752 -10.172 -8.183 1.00 72.75 117 GLU A N 1
ATOM 896 C CA . GLU A 1 117 ? 0.368 -9.664 -6.868 1.00 72.75 117 GLU A CA 1
ATOM 897 C C . GLU A 1 117 ? 0.614 -8.150 -6.803 1.00 72.75 117 GLU A C 1
ATOM 899 O O . GLU A 1 117 ? 1.727 -7.723 -6.473 1.00 72.75 117 GLU A O 1
ATOM 904 N N . PRO A 1 118 ? -0.414 -7.318 -7.056 1.00 68.94 118 PRO A N 1
ATOM 905 C CA . PRO A 1 118 ? -0.302 -5.859 -6.974 1.00 68.94 118 PRO A CA 1
ATOM 906 C C . PRO A 1 118 ? 0.189 -5.356 -5.605 1.00 68.94 118 PRO A C 1
ATOM 908 O O . PRO A 1 118 ? 0.843 -4.321 -5.511 1.00 68.94 118 PRO A O 1
ATOM 911 N N . ALA A 1 119 ? -0.028 -6.140 -4.545 1.00 62.94 119 ALA A N 1
ATOM 912 C CA . ALA A 1 119 ? 0.483 -5.890 -3.199 1.00 62.94 119 ALA A CA 1
ATOM 913 C C . ALA A 1 119 ? 2.024 -5.795 -3.107 1.00 62.94 119 ALA A C 1
ATOM 915 O O . ALA A 1 119 ? 2.539 -5.288 -2.111 1.00 62.94 119 ALA A O 1
ATOM 916 N N . LEU A 1 120 ? 2.759 -6.289 -4.112 1.00 67.44 120 LEU A N 1
ATOM 917 C CA . LEU A 1 120 ? 4.225 -6.231 -4.199 1.00 67.44 120 LEU A CA 1
ATOM 918 C C . LEU A 1 120 ? 4.750 -5.083 -5.075 1.00 67.44 120 LEU A C 1
ATOM 920 O O . LEU A 1 120 ? 5.964 -4.992 -5.314 1.00 67.44 120 LEU A O 1
ATOM 924 N N . LEU A 1 121 ? 3.862 -4.225 -5.577 1.00 72.62 121 LEU A N 1
ATOM 925 C CA . LEU A 1 121 ? 4.258 -2.995 -6.248 1.00 72.62 121 LEU A CA 1
ATOM 926 C C . LEU A 1 121 ? 5.032 -2.110 -5.272 1.00 72.62 121 LEU A C 1
ATOM 928 O O . LEU A 1 121 ? 4.624 -1.904 -4.128 1.00 72.62 121 LEU A O 1
ATOM 932 N N . ARG A 1 122 ? 6.181 -1.608 -5.727 1.00 68.38 122 ARG A N 1
ATOM 933 C CA . ARG A 1 122 ? 6.933 -0.601 -4.979 1.00 68.38 122 ARG A CA 1
ATOM 934 C C . ARG A 1 122 ? 6.192 0.719 -5.108 1.00 68.38 122 ARG A C 1
ATOM 936 O O . ARG A 1 122 ? 5.869 1.115 -6.222 1.00 68.38 122 ARG A O 1
ATOM 943 N N . LEU A 1 123 ? 5.947 1.372 -3.978 1.00 67.56 123 LEU A N 1
ATOM 944 C CA . LEU A 1 123 ? 5.403 2.721 -3.971 1.00 67.56 123 LEU A CA 1
ATOM 945 C C . LEU A 1 123 ? 6.478 3.686 -4.490 1.00 67.56 123 LEU A C 1
ATOM 947 O O . LEU A 1 123 ? 7.659 3.539 -4.159 1.00 67.56 123 LEU A O 1
ATOM 951 N N . ASN A 1 124 ? 6.088 4.655 -5.315 1.00 68.25 124 ASN A N 1
ATOM 952 C CA . ASN A 1 124 ? 6.991 5.738 -5.707 1.00 68.25 124 ASN A CA 1
ATOM 953 C C . ASN A 1 124 ? 7.145 6.779 -4.590 1.00 68.25 124 ASN A C 1
ATOM 955 O O . ASN A 1 124 ? 6.428 6.748 -3.593 1.00 68.25 124 ASN A O 1
ATOM 959 N N . ASN A 1 125 ? 8.055 7.740 -4.771 1.00 66.75 125 ASN A N 1
ATOM 960 C CA . ASN A 1 125 ? 8.293 8.794 -3.783 1.00 66.75 125 ASN A CA 1
ATOM 961 C C . ASN A 1 125 ? 7.020 9.580 -3.451 1.00 66.75 125 ASN A C 1
ATOM 963 O O . ASN A 1 125 ? 6.785 9.864 -2.287 1.00 66.75 125 ASN A O 1
ATOM 967 N N . THR A 1 126 ? 6.167 9.888 -4.431 1.00 63.28 126 THR A N 1
ATOM 968 C CA . THR A 1 126 ? 4.891 10.584 -4.200 1.00 63.28 126 THR A CA 1
ATOM 969 C C . THR A 1 126 ? 3.909 9.733 -3.400 1.00 63.28 126 THR A C 1
ATOM 971 O O . THR A 1 126 ? 3.197 10.257 -2.558 1.00 63.28 126 THR A O 1
ATOM 974 N N . GLN A 1 127 ? 3.869 8.424 -3.618 1.00 64.94 127 GLN A N 1
ATOM 975 C CA . GLN A 1 127 ? 3.017 7.482 -2.896 1.00 64.94 127 GLN A CA 1
ATOM 976 C C . GLN A 1 127 ? 3.550 7.178 -1.503 1.00 64.94 127 GLN A C 1
ATOM 978 O O . GLN A 1 127 ? 2.760 7.040 -0.579 1.00 64.94 127 GLN A O 1
ATOM 983 N N . GLU A 1 128 ? 4.867 7.115 -1.327 1.00 63.44 128 GLU A N 1
ATOM 984 C CA . GLU A 1 128 ? 5.501 7.080 -0.010 1.00 63.44 128 GLU A CA 1
ATOM 985 C C . GLU A 1 128 ? 5.252 8.402 0.727 1.00 63.44 128 GLU A C 1
ATOM 987 O O . GLU A 1 128 ? 4.901 8.389 1.903 1.00 63.44 128 GLU A O 1
ATOM 992 N N . LEU A 1 129 ? 5.300 9.541 0.029 1.00 57.22 129 LEU A N 1
ATOM 993 C CA . LEU A 1 129 ? 4.908 10.836 0.580 1.00 57.22 129 LEU A CA 1
ATOM 994 C C . LEU A 1 129 ? 3.424 10.847 0.952 1.00 57.22 129 LEU A C 1
ATOM 996 O O . LEU A 1 129 ? 3.098 11.225 2.067 1.00 57.22 129 LEU A O 1
ATOM 1000 N N . LEU A 1 130 ? 2.519 10.372 0.094 1.00 56.88 130 LEU A N 1
ATOM 1001 C CA . LEU A 1 130 ? 1.091 10.240 0.401 1.00 56.88 130 LEU A CA 1
ATOM 1002 C C . LEU A 1 130 ? 0.847 9.276 1.561 1.00 56.88 130 LEU A C 1
ATOM 1004 O O . LEU A 1 130 ? 0.013 9.554 2.412 1.00 56.88 130 LEU A O 1
ATOM 1008 N N . ARG A 1 131 ? 1.604 8.182 1.649 1.00 57.47 131 ARG A N 1
ATOM 1009 C CA . ARG A 1 131 ? 1.590 7.263 2.789 1.00 57.47 131 ARG A CA 1
ATOM 1010 C C . ARG A 1 131 ? 2.018 7.972 4.073 1.00 57.47 131 ARG A C 1
ATOM 1012 O O . ARG A 1 131 ? 1.427 7.708 5.113 1.00 57.47 131 ARG A O 1
ATOM 1019 N N . THR A 1 132 ? 2.991 8.882 4.006 1.00 54.47 132 THR A N 1
ATOM 1020 C CA . THR A 1 132 ? 3.364 9.731 5.148 1.00 54.47 132 THR A CA 1
ATOM 1021 C C . THR A 1 132 ? 2.382 10.880 5.409 1.00 54.47 132 THR A C 1
ATOM 1023 O O . THR A 1 132 ? 2.231 11.273 6.556 1.00 54.47 132 THR A O 1
ATOM 1026 N N . LEU A 1 133 ? 1.685 11.396 4.388 1.00 52.41 133 LEU A N 1
ATOM 1027 C CA . LEU A 1 133 ? 0.720 12.504 4.481 1.00 52.41 133 LEU A CA 1
ATOM 1028 C C . LEU A 1 133 ? -0.690 12.046 4.890 1.00 52.41 133 LEU A C 1
ATOM 1030 O O . LEU A 1 133 ? -1.463 12.848 5.408 1.00 52.41 133 LEU A O 1
ATOM 1034 N N . LEU A 1 134 ? -1.034 10.768 4.695 1.00 54.72 134 LEU A N 1
ATOM 1035 C CA . LEU A 1 134 ? -2.253 10.105 5.186 1.00 54.72 134 LEU A CA 1
ATOM 1036 C C . LEU A 1 134 ? -2.189 9.881 6.709 1.00 54.72 134 LEU A C 1
ATOM 1038 O O . LEU A 1 134 ? -2.482 8.793 7.210 1.00 54.72 134 LEU A O 1
ATOM 1042 N N . GLU A 1 135 ? -1.755 10.903 7.448 1.00 61.25 135 GLU A N 1
ATOM 1043 C CA . GLU A 1 135 ? -1.409 10.783 8.858 1.00 61.25 135 GLU A CA 1
ATOM 1044 C C . GLU A 1 135 ? -2.656 10.517 9.705 1.00 61.25 135 GLU A C 1
ATOM 1046 O O . GLU A 1 135 ? -2.668 9.513 10.409 1.00 61.25 135 GLU A O 1
ATOM 1051 N N . VAL A 1 136 ? -3.737 11.291 9.549 1.00 66.25 136 VAL A N 1
ATOM 1052 C CA . VAL A 1 136 ? -5.093 10.966 10.030 1.00 66.25 136 VAL A CA 1
ATOM 1053 C C . VAL A 1 136 ? -6.116 11.822 9.276 1.00 66.25 136 VAL A C 1
ATOM 1055 O O . VAL A 1 136 ? -5.997 13.045 9.260 1.00 66.25 136 VAL A O 1
ATOM 1058 N N . MET A 1 137 ? -7.168 11.223 8.709 1.00 72.06 137 MET A N 1
ATOM 1059 C CA . MET A 1 137 ? -8.315 11.981 8.183 1.00 72.06 137 MET A CA 1
ATOM 1060 C C . MET A 1 137 ? -9.483 11.954 9.178 1.00 72.06 137 MET A C 1
ATOM 1062 O O . MET A 1 137 ? -10.119 10.913 9.361 1.00 72.06 137 MET A O 1
ATOM 1066 N N . ILE A 1 138 ? -9.770 13.106 9.800 1.00 77.12 138 ILE A N 1
ATOM 1067 C CA . ILE A 1 138 ? -10.948 13.345 10.651 1.00 77.12 138 ILE A CA 1
ATOM 1068 C C . ILE A 1 138 ? -11.685 14.586 10.136 1.00 77.12 138 ILE A C 1
ATOM 1070 O O . ILE A 1 138 ? -11.192 15.707 10.217 1.00 77.12 138 ILE A O 1
ATOM 1074 N N . THR A 1 139 ? -12.888 14.388 9.612 1.00 80.00 139 THR A N 1
ATOM 1075 C CA . THR A 1 139 ? -13.803 15.458 9.197 1.00 80.00 139 THR A CA 1
ATOM 1076 C C . THR A 1 139 ? -14.446 16.144 10.411 1.00 80.00 139 THR A C 1
ATOM 1078 O O . THR A 1 139 ? -14.543 15.536 11.482 1.00 80.00 139 THR A O 1
ATOM 1081 N N . PRO A 1 140 ? -14.969 17.378 10.273 1.00 83.25 140 PRO A N 1
ATOM 1082 C CA . PRO A 1 140 ? -15.675 18.057 11.363 1.00 83.25 140 PRO A CA 1
ATOM 1083 C C . PRO A 1 140 ? -16.830 17.233 11.954 1.00 83.25 140 PRO A C 1
ATOM 1085 O O . PRO A 1 140 ? -16.977 17.156 13.172 1.00 83.25 140 PRO A O 1
ATOM 1088 N N . THR A 1 141 ? -17.600 16.541 11.108 1.00 80.50 141 THR A N 1
ATOM 1089 C CA . THR A 1 141 ? -18.680 15.646 11.553 1.00 80.50 141 THR A CA 1
ATOM 1090 C C . THR A 1 141 ? -18.141 14.454 12.347 1.00 80.50 141 THR A C 1
ATOM 1092 O O . THR A 1 141 ? -18.691 14.117 13.392 1.00 80.50 141 THR A O 1
ATOM 1095 N N . GLN A 1 142 ? -17.037 13.837 11.905 1.00 83.56 142 GLN A N 1
ATOM 1096 C CA . GLN A 1 142 ? -16.363 12.773 12.662 1.00 83.56 142 GLN A CA 1
ATOM 1097 C C . GLN A 1 142 ? -15.869 13.263 14.021 1.00 83.56 142 GLN A C 1
ATOM 1099 O O . GLN A 1 142 ? -16.041 12.564 15.019 1.00 83.56 142 GLN A O 1
ATOM 1104 N N . LEU A 1 143 ? -15.316 14.474 14.087 1.00 86.31 143 LEU A N 1
ATOM 1105 C CA . LEU A 1 143 ? -14.861 15.066 15.340 1.0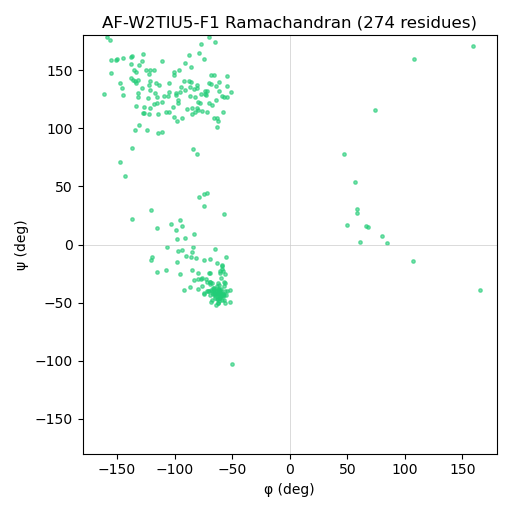0 86.31 143 LEU A CA 1
ATOM 1106 C C . LEU A 1 143 ? -16.022 15.326 16.312 1.00 86.31 143 LEU A C 1
ATOM 1108 O O . LEU A 1 143 ? -15.902 15.037 17.505 1.00 86.31 143 LEU A O 1
ATOM 1112 N N . GLU A 1 144 ? -17.157 15.824 15.819 1.00 87.38 144 GLU A N 1
ATOM 1113 C CA . GLU A 1 144 ? -18.363 16.021 16.631 1.00 87.38 144 GLU A CA 1
ATOM 1114 C C . GLU A 1 144 ? -18.887 14.688 17.189 1.00 87.38 144 GLU A C 1
ATOM 1116 O O . GLU A 1 144 ? -19.219 14.578 18.373 1.00 87.38 144 GLU A O 1
ATOM 1121 N N . TRP A 1 145 ? -18.895 13.643 16.360 1.00 88.19 145 TRP A N 1
ATOM 1122 C CA . TRP A 1 145 ? -19.303 12.302 16.770 1.00 88.19 145 TRP A CA 1
ATOM 1123 C C . TRP A 1 145 ? -18.356 11.703 17.806 1.00 88.19 145 TRP A C 1
ATOM 1125 O O . TRP A 1 145 ? -18.820 11.172 18.817 1.00 88.19 145 TRP A O 1
ATOM 1135 N N . LEU A 1 146 ? -17.042 11.829 17.604 1.00 88.00 146 LEU A N 1
ATOM 1136 C CA . LEU A 1 146 ? -16.043 11.422 18.589 1.00 88.00 146 LEU A CA 1
ATOM 1137 C C . LEU A 1 146 ? -16.288 12.141 19.916 1.00 88.00 146 LEU A C 1
ATOM 1139 O O . LEU A 1 146 ? -16.382 11.485 20.950 1.00 88.00 146 LEU A O 1
ATOM 1143 N N . ARG A 1 147 ? -16.492 13.461 19.905 1.00 90.38 147 ARG A N 1
ATOM 1144 C CA . ARG A 1 147 ? -16.778 14.237 21.122 1.00 90.38 147 ARG A CA 1
ATOM 1145 C C . ARG A 1 147 ? -18.031 13.740 21.848 1.00 90.38 147 ARG A C 1
ATOM 1147 O O . ARG A 1 147 ? -18.022 13.625 23.069 1.00 90.38 147 ARG A O 1
ATOM 1154 N N . LYS A 1 148 ? -19.098 13.431 21.110 1.00 91.25 148 LYS A N 1
ATOM 1155 C CA . LYS A 1 148 ? -20.398 13.057 21.681 1.00 91.25 148 LYS A CA 1
ATOM 1156 C C . LYS A 1 148 ? -20.474 11.605 22.153 1.00 91.25 148 LYS A C 1
ATOM 1158 O O . LYS A 1 148 ? -21.116 11.328 23.164 1.00 91.25 148 LYS A O 1
ATOM 1163 N N . PHE A 1 149 ? -19.863 10.676 21.421 1.00 90.56 149 PHE A N 1
ATOM 1164 C CA . PHE A 1 149 ? -20.105 9.241 21.596 1.00 90.56 149 PHE A CA 1
ATOM 1165 C C . PHE A 1 149 ? -18.883 8.453 22.078 1.00 90.56 149 PHE A C 1
ATOM 1167 O O . PHE A 1 149 ? -19.065 7.431 22.744 1.00 90.56 149 PHE A O 1
ATOM 1174 N N . SER A 1 150 ? -17.653 8.936 21.848 1.00 88.38 150 SER A N 1
ATOM 1175 C CA . SER A 1 150 ? -16.444 8.224 22.296 1.00 88.38 150 SER A CA 1
ATOM 1176 C C . SER A 1 150 ? -16.338 7.991 23.808 1.00 88.38 150 SER A C 1
ATOM 1178 O O . SER A 1 150 ? -15.767 6.961 24.163 1.00 88.38 150 SER A O 1
ATOM 1180 N N . PRO A 1 151 ? -16.907 8.817 24.722 1.00 89.38 151 PRO A N 1
ATOM 1181 C CA . PRO A 1 151 ? -16.815 8.533 26.155 1.00 89.38 151 PRO A CA 1
ATOM 1182 C C . PRO A 1 151 ? -17.373 7.159 26.546 1.00 89.38 151 PRO A C 1
ATOM 1184 O O . PRO A 1 151 ? -16.840 6.523 27.451 1.00 89.38 151 PRO A O 1
ATOM 1187 N N . ARG A 1 152 ? -18.401 6.659 25.842 1.00 87.12 152 ARG A N 1
ATOM 1188 C CA . ARG A 1 152 ? -18.959 5.309 26.063 1.00 87.12 152 ARG A CA 1
ATOM 1189 C C . ARG A 1 152 ? -18.005 4.220 25.580 1.00 87.12 152 ARG A C 1
ATOM 1191 O O . ARG A 1 152 ? -17.852 3.190 26.231 1.00 87.12 152 ARG A O 1
ATOM 1198 N N . GLY A 1 153 ? -17.371 4.469 24.444 1.00 86.38 153 GLY A N 1
ATOM 1199 C CA . GLY A 1 153 ? -16.344 3.627 23.870 1.00 86.38 153 GLY A CA 1
ATOM 1200 C C . GLY A 1 153 ? -16.156 3.865 22.378 1.00 86.38 153 GLY A C 1
ATOM 1201 O O . GLY A 1 153 ? -16.943 4.558 21.734 1.00 86.38 153 GLY A O 1
ATOM 1202 N N . ILE A 1 154 ? -15.099 3.268 21.842 1.00 86.94 154 ILE A N 1
ATOM 1203 C CA . ILE A 1 154 ? -14.755 3.275 20.419 1.00 86.94 154 ILE A CA 1
ATOM 1204 C C . ILE A 1 154 ? -14.516 1.840 19.939 1.00 86.94 154 ILE A C 1
ATOM 1206 O O . ILE A 1 154 ? -14.172 0.963 20.737 1.00 86.94 154 ILE A O 1
ATOM 1210 N N . ALA A 1 155 ? -14.642 1.615 18.638 1.00 86.75 155 ALA A N 1
ATOM 1211 C CA . ALA A 1 155 ? -14.142 0.425 17.968 1.00 86.75 155 ALA A CA 1
ATOM 1212 C C . ALA A 1 155 ? -13.050 0.821 16.969 1.00 86.75 155 ALA A C 1
ATOM 1214 O O . ALA A 1 155 ? -13.178 1.844 16.298 1.00 86.75 155 ALA A O 1
ATOM 1215 N N . VAL A 1 156 ? -11.978 0.038 16.893 1.00 84.44 156 VAL A N 1
ATOM 1216 C CA . VAL A 1 156 ? -10.885 0.225 15.941 1.00 84.44 156 VAL A CA 1
ATOM 1217 C C . VAL A 1 156 ? -10.718 -1.048 15.133 1.00 84.44 156 VAL A C 1
ATOM 1219 O O . VAL A 1 156 ? -10.586 -2.117 15.717 1.00 84.44 156 VAL A O 1
ATOM 1222 N N . ASP A 1 157 ? -10.743 -0.928 13.815 1.00 83.19 157 ASP A N 1
ATOM 1223 C CA . ASP A 1 157 ? -10.699 -2.070 12.903 1.00 83.19 157 ASP A CA 1
ATOM 1224 C C . ASP A 1 157 ? -9.736 -1.787 11.750 1.00 83.19 157 ASP A C 1
ATOM 1226 O O . ASP A 1 157 ? -9.686 -0.642 11.278 1.00 83.19 157 ASP A O 1
ATOM 1230 N N . ASP A 1 158 ? -8.972 -2.794 11.300 1.00 79.38 158 ASP A N 1
ATOM 1231 C CA . ASP A 1 158 ? -8.200 -2.661 10.065 1.00 79.38 158 ASP A CA 1
ATOM 1232 C C . ASP A 1 158 ? -9.004 -3.147 8.874 1.00 79.38 158 ASP A C 1
ATOM 1234 O O . ASP A 1 158 ? -9.572 -4.232 8.840 1.00 79.38 158 ASP A O 1
ATOM 1238 N N . THR A 1 159 ? -9.004 -2.349 7.820 1.00 74.44 159 THR A N 1
ATOM 1239 C CA . THR A 1 159 ? -9.561 -2.812 6.564 1.00 74.44 159 THR A CA 1
ATOM 1240 C C . THR A 1 159 ? -8.507 -3.642 5.834 1.00 74.44 159 THR A C 1
ATOM 1242 O O . THR A 1 159 ? -7.395 -3.159 5.577 1.00 74.44 159 THR A O 1
ATOM 1245 N N . HIS A 1 160 ? -8.848 -4.858 5.426 1.00 68.25 160 HIS A N 1
ATOM 1246 C CA . HIS A 1 160 ? -8.018 -5.634 4.508 1.00 68.25 160 HIS A CA 1
ATOM 1247 C C . HIS A 1 160 ? -8.366 -5.312 3.049 1.00 68.25 160 HIS A C 1
ATOM 1249 O O . HIS A 1 160 ? -9.536 -5.186 2.699 1.00 68.25 160 HIS A O 1
ATOM 1255 N N . ASN A 1 161 ? -7.348 -5.230 2.184 1.00 60.84 161 ASN A N 1
ATOM 1256 C CA . ASN A 1 161 ? -7.495 -5.179 0.721 1.00 60.84 161 ASN A CA 1
ATOM 1257 C C . ASN A 1 161 ? -8.333 -4.007 0.161 1.00 60.84 161 ASN A C 1
ATOM 1259 O O . ASN A 1 161 ? -8.951 -4.146 -0.891 1.00 60.84 161 ASN A O 1
ATOM 1263 N N . VAL A 1 162 ? -8.360 -2.844 0.825 1.00 61.72 162 VAL A N 1
ATOM 1264 C CA . VAL A 1 162 ? -9.139 -1.674 0.347 1.00 61.72 162 VAL A CA 1
ATOM 1265 C C . VAL A 1 162 ? -8.557 -1.055 -0.918 1.00 61.72 162 VAL A C 1
ATOM 1267 O O . VAL A 1 162 ? -9.273 -0.427 -1.694 1.00 61.72 162 VAL A O 1
ATOM 1270 N N . THR A 1 163 ? -7.261 -1.244 -1.155 1.00 61.84 163 THR A N 1
ATOM 1271 C CA . THR A 1 163 ? -6.595 -0.773 -2.370 1.00 61.84 163 THR A CA 1
ATOM 1272 C C . THR A 1 163 ? -5.830 -1.914 -3.030 1.00 61.84 163 THR A C 1
ATOM 1274 O O . THR A 1 163 ? -5.540 -2.925 -2.394 1.00 61.84 163 THR A O 1
ATOM 1277 N N . ARG A 1 164 ? -5.446 -1.728 -4.300 1.00 56.88 164 ARG A N 1
ATOM 1278 C CA . ARG A 1 164 ? -4.514 -2.626 -5.008 1.00 56.88 164 ARG A CA 1
ATOM 1279 C C . ARG A 1 164 ? -3.146 -2.741 -4.319 1.00 56.88 164 ARG A C 1
ATOM 1281 O O . ARG A 1 164 ? -2.404 -3.680 -4.583 1.00 56.88 164 ARG A O 1
ATOM 1288 N N . TYR A 1 165 ? -2.810 -1.793 -3.450 1.00 61.69 165 TYR A N 1
ATOM 1289 C CA . TYR A 1 165 ? -1.582 -1.794 -2.669 1.00 61.69 165 TYR A CA 1
ATOM 1290 C C . TYR A 1 165 ? -1.808 -2.492 -1.329 1.00 61.69 165 TYR A C 1
ATOM 1292 O O . TYR A 1 165 ? -2.918 -2.497 -0.796 1.00 61.69 165 TYR A O 1
ATOM 1300 N N . ASN A 1 166 ? -0.733 -3.008 -0.730 1.00 61.66 166 ASN A N 1
ATOM 1301 C CA . ASN A 1 166 ? -0.759 -3.581 0.619 1.00 61.66 166 ASN A CA 1
ATOM 1302 C C . ASN A 1 166 ? -0.840 -2.492 1.714 1.00 61.66 166 ASN A C 1
ATOM 1304 O O . ASN A 1 166 ? -0.102 -2.517 2.699 1.00 61.66 166 ASN A O 1
ATOM 1308 N N . LEU A 1 167 ? -1.692 -1.489 1.495 1.00 66.12 167 LEU A N 1
ATOM 1309 C CA . LEU A 1 167 ? -2.030 -0.460 2.463 1.00 66.12 167 LEU A CA 1
ATOM 1310 C C . LEU A 1 167 ? -3.172 -0.987 3.324 1.00 66.12 167 LEU A C 1
ATOM 1312 O O . LEU A 1 167 ? -4.203 -1.431 2.814 1.00 66.12 167 LEU A O 1
ATOM 1316 N N . LYS A 1 168 ? -2.973 -0.931 4.636 1.00 69.50 168 LYS A N 1
ATOM 1317 C CA . LYS A 1 168 ? -4.008 -1.249 5.611 1.00 69.50 168 LYS A CA 1
ATOM 1318 C C . LYS A 1 168 ? -4.516 0.043 6.222 1.00 69.50 168 LYS A C 1
ATOM 1320 O O . LYS A 1 168 ? -3.713 0.863 6.661 1.00 69.50 168 LYS A O 1
ATOM 1325 N N . LEU A 1 169 ? -5.834 0.191 6.257 1.00 75.00 169 LEU A N 1
ATOM 1326 C CA . LEU A 1 169 ? -6.488 1.356 6.827 1.00 75.00 169 LEU A CA 1
ATOM 1327 C C . LEU A 1 169 ? -6.914 1.055 8.258 1.00 75.00 169 LEU A C 1
ATOM 1329 O O . LEU A 1 169 ? -7.708 0.143 8.456 1.00 75.00 169 LEU A O 1
ATOM 1333 N N . ALA A 1 170 ? -6.445 1.825 9.234 1.00 78.00 170 ALA A N 1
ATOM 1334 C CA . ALA A 1 170 ? -7.058 1.830 10.559 1.00 78.00 170 ALA A CA 1
ATOM 1335 C C . ALA A 1 170 ? -8.342 2.652 10.497 1.00 78.00 170 ALA A C 1
ATOM 1337 O O . ALA A 1 170 ? -8.297 3.792 10.036 1.00 78.00 170 ALA A O 1
ATOM 1338 N N . THR A 1 171 ? -9.455 2.115 10.986 1.00 80.31 171 THR A N 1
ATOM 1339 C CA . THR A 1 171 ? -10.718 2.844 11.098 1.00 80.31 171 THR A CA 1
ATOM 1340 C C . THR A 1 171 ? -11.155 2.948 12.552 1.00 80.31 171 THR A C 1
ATOM 1342 O O . THR A 1 171 ? -11.352 1.935 13.209 1.00 80.31 171 THR A O 1
ATOM 1345 N N . VAL A 1 172 ? -11.314 4.166 13.077 1.00 83.12 172 VAL A N 1
ATOM 1346 C CA . VAL A 1 172 ? -11.910 4.401 14.406 1.00 83.12 172 VAL A CA 1
ATOM 1347 C C . VAL A 1 172 ? -13.377 4.735 14.229 1.00 83.12 172 VAL A C 1
ATOM 1349 O O . VAL A 1 172 ? -13.704 5.692 13.536 1.00 83.12 172 VAL A O 1
ATOM 1352 N N . SER A 1 173 ? -14.257 3.987 14.879 1.00 86.62 173 SER A N 1
ATOM 1353 C CA . SER A 1 173 ? -15.699 4.198 14.850 1.00 86.62 173 SER A CA 1
ATOM 1354 C C . SER A 1 173 ? -16.275 4.342 16.259 1.00 86.62 173 SER A C 1
ATOM 1356 O O . SER A 1 173 ? -15.759 3.806 17.239 1.00 86.62 173 SER A O 1
ATOM 1358 N N . VAL A 1 174 ? -17.359 5.105 16.367 1.00 85.50 174 VAL A N 1
ATOM 1359 C CA . VAL A 1 174 ? -18.161 5.265 17.587 1.00 85.50 174 VAL A CA 1
ATOM 1360 C C . VAL A 1 174 ? -19.588 4.844 17.294 1.00 85.50 174 VAL A C 1
ATOM 1362 O O . VAL A 1 174 ? -20.095 5.156 16.223 1.00 85.50 174 VAL A O 1
ATOM 1365 N N . ALA A 1 175 ? -20.245 4.167 18.232 1.00 82.50 175 ALA A N 1
ATOM 1366 C CA . ALA A 1 175 ? -21.657 3.830 18.097 1.00 82.50 175 ALA A CA 1
ATOM 1367 C C . ALA A 1 175 ? -22.525 5.003 18.575 1.00 82.50 175 ALA A C 1
ATOM 1369 O O . ALA A 1 175 ? -22.485 5.373 19.754 1.00 82.50 175 ALA A O 1
ATOM 1370 N N . ASP A 1 176 ? -23.324 5.582 17.674 1.00 79.00 176 ASP A N 1
ATOM 1371 C CA . ASP A 1 176 ? -24.370 6.530 18.067 1.00 79.00 176 ASP A CA 1
ATOM 1372 C C . ASP A 1 176 ? -25.521 5.821 18.817 1.00 79.00 176 ASP A C 1
ATOM 1374 O O . ASP A 1 176 ? -25.545 4.601 18.994 1.00 79.00 176 ASP A O 1
ATOM 1378 N N . ASN A 1 177 ? -26.530 6.577 19.256 1.00 76.69 177 ASN A N 1
ATOM 1379 C CA . ASN A 1 177 ? -27.712 6.005 19.921 1.00 76.69 177 ASN A CA 1
ATOM 1380 C C . ASN A 1 177 ? -28.568 5.102 19.002 1.00 76.69 177 ASN A C 1
ATOM 1382 O O . ASN A 1 177 ? -29.544 4.519 19.464 1.00 76.69 177 ASN A O 1
ATOM 1386 N N . LYS A 1 178 ? -28.218 5.001 17.714 1.00 66.00 178 LYS A N 1
ATOM 1387 C CA . LYS A 1 178 ? -28.818 4.129 16.698 1.00 66.00 178 LYS A CA 1
ATOM 1388 C C . LYS A 1 178 ? -27.820 3.073 16.185 1.00 66.00 178 LYS A C 1
ATOM 1390 O O . LYS A 1 178 ? -28.092 2.443 15.168 1.00 66.00 178 LYS A O 1
ATOM 1395 N N . ASN A 1 179 ? -26.690 2.871 16.874 1.00 60.75 179 ASN A N 1
ATOM 1396 C CA . ASN A 1 179 ? -25.609 1.942 16.523 1.00 60.75 179 ASN A CA 1
ATOM 1397 C C . ASN A 1 179 ? -24.954 2.177 15.147 1.00 60.75 179 ASN A C 1
ATOM 1399 O O . ASN A 1 179 ? -24.421 1.245 14.550 1.00 60.75 179 ASN A O 1
ATOM 1403 N N . ARG A 1 180 ? -24.967 3.406 14.626 1.00 56.00 180 ARG A N 1
ATOM 1404 C CA . ARG A 1 180 ? -24.241 3.760 13.398 1.00 56.00 180 ARG A CA 1
ATOM 1405 C C . ARG A 1 180 ? -22.806 4.142 13.744 1.00 56.00 180 ARG A C 1
ATOM 1407 O O . ARG A 1 180 ? -22.600 4.890 14.696 1.00 56.00 180 ARG A O 1
ATOM 1414 N N . GLY A 1 181 ? -21.847 3.633 12.969 1.00 59.78 181 GLY A N 1
ATOM 1415 C CA . GLY A 1 181 ? -20.422 3.952 13.066 1.00 59.78 181 GLY A CA 1
ATOM 1416 C C . GLY A 1 181 ? -19.989 4.960 12.004 1.00 59.78 181 GLY A C 1
ATOM 1417 O O . GLY A 1 181 ? -20.501 4.932 10.887 1.00 59.78 181 GLY A O 1
ATOM 1418 N N . LEU A 1 182 ? -19.040 5.836 12.336 1.00 57.06 182 LEU A N 1
ATOM 1419 C CA . LEU A 1 182 ? -18.417 6.758 11.384 1.00 57.06 182 LEU A CA 1
ATOM 1420 C C . LEU A 1 182 ? -16.889 6.598 11.463 1.00 57.06 182 LEU A C 1
ATOM 1422 O O . LEU A 1 182 ? -16.347 6.814 12.547 1.00 57.06 182 LEU A O 1
ATOM 1426 N N . PRO A 1 183 ? -16.205 6.186 10.378 1.00 62.94 183 PRO A N 1
ATOM 1427 C CA . PRO A 1 183 ? -14.797 5.795 10.434 1.00 62.94 183 PRO A CA 1
ATOM 1428 C C . PRO A 1 183 ? -13.857 7.005 10.366 1.00 62.94 183 PRO A C 1
ATOM 1430 O O . PRO A 1 183 ? -14.024 7.845 9.491 1.00 62.94 183 PRO A O 1
ATOM 1433 N N . ALA A 1 184 ? -12.838 7.075 11.222 1.00 60.19 184 ALA A N 1
ATOM 1434 C CA . ALA A 1 184 ? -11.660 7.938 11.049 1.00 60.19 184 ALA A CA 1
ATOM 1435 C C . ALA A 1 184 ? -10.451 7.101 10.615 1.00 60.19 184 ALA A C 1
ATOM 1437 O O . ALA A 1 184 ? -10.269 6.006 11.133 1.00 60.19 184 ALA A O 1
ATOM 1438 N N . VAL A 1 185 ? -9.649 7.602 9.677 1.00 62.91 185 VAL A N 1
ATOM 1439 C CA . VAL A 1 185 ? -8.765 6.785 8.827 1.00 62.91 185 VAL A CA 1
ATOM 1440 C C . VAL A 1 185 ? -7.269 7.030 9.101 1.00 62.91 185 VAL A C 1
ATOM 1442 O O . VAL A 1 185 ? -6.869 8.189 9.190 1.00 62.91 185 VAL A O 1
ATOM 1445 N N . SER A 1 186 ? -6.439 5.972 9.150 1.00 64.62 186 SER A N 1
ATOM 1446 C CA . SER A 1 186 ? -4.955 6.038 9.116 1.00 64.62 186 SER A CA 1
ATOM 1447 C C . SER A 1 186 ? -4.349 5.012 8.143 1.00 64.62 1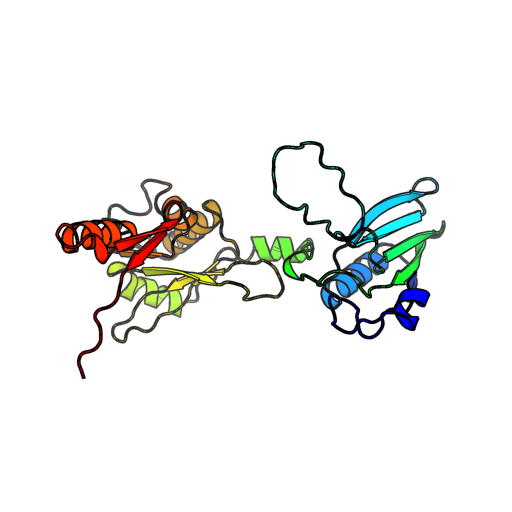86 SER A C 1
ATOM 1449 O O . SER A 1 186 ? -4.854 3.898 8.053 1.00 64.62 186 SER A O 1
ATOM 1451 N N . GLY A 1 187 ? -3.290 5.372 7.401 1.00 57.69 187 GLY A N 1
ATOM 1452 C CA . GLY A 1 187 ? -2.789 4.618 6.234 1.00 57.69 187 GLY A CA 1
ATOM 1453 C C . GLY A 1 187 ? -1.830 3.439 6.485 1.00 57.69 187 GLY A C 1
ATOM 1454 O O . GLY A 1 187 ? -1.417 2.789 5.521 1.00 57.69 187 GLY A O 1
ATOM 1455 N N . THR A 1 188 ? -1.436 3.157 7.734 1.00 65.69 188 THR A N 1
ATOM 1456 C CA . THR A 1 188 ? -0.531 2.039 8.082 1.00 65.69 188 THR A CA 1
ATOM 1457 C C . THR A 1 188 ? -0.877 1.400 9.437 1.00 65.69 188 THR A C 1
ATOM 1459 O O . THR A 1 188 ? -1.601 1.972 10.247 1.00 65.69 188 THR A O 1
ATOM 1462 N N . MET A 1 189 ? -0.404 0.165 9.653 1.00 71.56 189 MET A N 1
ATOM 1463 C CA . MET A 1 189 ? -0.865 -0.756 10.709 1.00 71.56 189 MET A CA 1
ATOM 1464 C C . MET A 1 189 ? 0.234 -1.192 11.694 1.00 71.56 189 MET A C 1
ATOM 1466 O O . MET A 1 189 ? 0.208 -2.305 12.225 1.00 71.56 189 MET A O 1
ATOM 1470 N N . THR A 1 190 ? 1.239 -0.349 11.944 1.00 76.62 190 THR A N 1
ATOM 1471 C CA . THR A 1 190 ? 2.205 -0.605 13.022 1.00 76.62 190 THR A CA 1
ATOM 1472 C C . THR A 1 190 ? 1.713 -0.043 14.356 1.00 76.62 190 THR A C 1
ATOM 1474 O O . THR A 1 190 ? 0.837 0.818 14.418 1.00 76.62 190 THR A O 1
ATOM 1477 N N . THR A 1 191 ? 2.311 -0.503 15.458 1.00 77.25 191 THR A N 1
ATOM 1478 C CA . THR A 1 191 ? 2.090 0.066 16.799 1.00 77.25 191 THR A CA 1
ATOM 1479 C C . THR A 1 191 ? 2.287 1.586 16.822 1.00 77.25 191 THR A C 1
ATOM 1481 O O . THR A 1 191 ? 1.535 2.293 17.489 1.00 77.25 191 THR A O 1
ATOM 1484 N N . LEU A 1 192 ? 3.290 2.086 16.090 1.00 78.25 192 LEU A N 1
ATOM 1485 C CA . LEU A 1 192 ? 3.610 3.511 16.015 1.00 78.25 192 LEU A CA 1
ATOM 1486 C C . LEU A 1 192 ? 2.512 4.289 15.281 1.00 78.25 192 LEU A C 1
ATOM 1488 O O . LEU A 1 192 ? 2.151 5.385 15.699 1.00 78.25 192 LEU A O 1
ATOM 1492 N N . ASP A 1 193 ? 1.960 3.710 14.218 1.00 76.12 193 ASP A N 1
ATOM 1493 C CA . ASP A 1 193 ? 0.930 4.356 13.400 1.00 76.12 193 ASP A CA 1
ATOM 1494 C C . ASP A 1 193 ? -0.382 4.467 14.179 1.00 76.12 193 ASP A C 1
ATOM 1496 O O . ASP A 1 193 ? -0.978 5.541 14.254 1.00 76.12 193 ASP A O 1
ATOM 1500 N N . VAL A 1 194 ? -0.772 3.397 14.881 1.00 78.56 194 VAL A N 1
ATOM 1501 C CA . VAL A 1 194 ? -1.929 3.432 15.788 1.00 78.56 194 VAL A CA 1
ATOM 1502 C C . VAL A 1 194 ? -1.715 4.437 16.924 1.00 78.56 194 VAL A C 1
ATOM 1504 O O . VAL A 1 194 ? -2.634 5.163 17.304 1.00 78.56 194 VAL A O 1
ATOM 1507 N N . GLN A 1 195 ? -0.503 4.517 17.473 1.00 79.44 195 GLN A N 1
ATOM 1508 C CA . GLN A 1 195 ? -0.182 5.514 18.493 1.00 79.44 195 GLN A CA 1
ATOM 1509 C C . GLN A 1 195 ? -0.346 6.941 17.953 1.00 79.44 195 GLN A C 1
ATOM 1511 O O . GLN A 1 195 ? -0.962 7.780 18.612 1.00 79.44 195 GLN A O 1
ATOM 1516 N N . ARG A 1 196 ? 0.178 7.221 16.754 1.00 78.31 196 ARG A N 1
ATOM 1517 C CA . ARG A 1 196 ? 0.024 8.519 16.082 1.00 78.31 196 ARG A CA 1
ATOM 1518 C C . ARG A 1 196 ? -1.444 8.855 15.849 1.00 78.31 196 ARG A C 1
ATOM 1520 O O . ARG A 1 196 ? -1.852 9.959 16.192 1.00 78.31 196 ARG A O 1
ATOM 1527 N N . LEU A 1 197 ? -2.245 7.890 15.397 1.00 80.50 197 LEU A N 1
ATOM 1528 C CA . LEU A 1 197 ? -3.690 8.047 15.230 1.00 80.50 197 LEU A CA 1
ATOM 1529 C C . LEU A 1 197 ? -4.366 8.570 16.505 1.00 80.50 197 LEU A C 1
ATOM 1531 O O . LEU A 1 197 ? -5.092 9.563 16.468 1.00 80.50 197 LEU A O 1
ATOM 1535 N N . PHE A 1 198 ? -4.087 7.955 17.656 1.00 82.94 198 PHE A N 1
ATOM 1536 C CA . PHE A 1 198 ? -4.647 8.414 18.928 1.00 82.94 198 PHE A CA 1
ATOM 1537 C C . PHE A 1 198 ? -4.094 9.765 19.392 1.00 82.94 198 PHE A C 1
ATOM 1539 O O . PHE A 1 198 ? -4.818 10.531 20.031 1.00 82.94 198 PHE A O 1
ATOM 1546 N N . LEU A 1 199 ? -2.835 10.080 19.079 1.00 82.44 199 LEU A N 1
ATOM 1547 C CA . LEU A 1 199 ? -2.256 11.390 19.376 1.00 82.44 199 LEU A CA 1
ATOM 1548 C C . LEU A 1 199 ? -2.922 12.503 18.562 1.00 82.44 199 LEU A C 1
ATOM 1550 O O . LEU A 1 199 ? -3.239 13.539 19.141 1.00 82.44 199 LEU A O 1
ATOM 1554 N N . GLU A 1 200 ? -3.192 12.293 17.274 1.00 82.69 200 GLU A N 1
ATOM 1555 C CA . GLU A 1 200 ? -3.925 13.262 16.448 1.00 82.69 200 GLU A CA 1
ATOM 1556 C C . GLU A 1 200 ? -5.366 13.445 16.931 1.00 82.69 200 GLU A C 1
ATOM 1558 O O . GLU A 1 200 ? -5.831 14.577 17.074 1.00 82.69 200 GLU A O 1
ATOM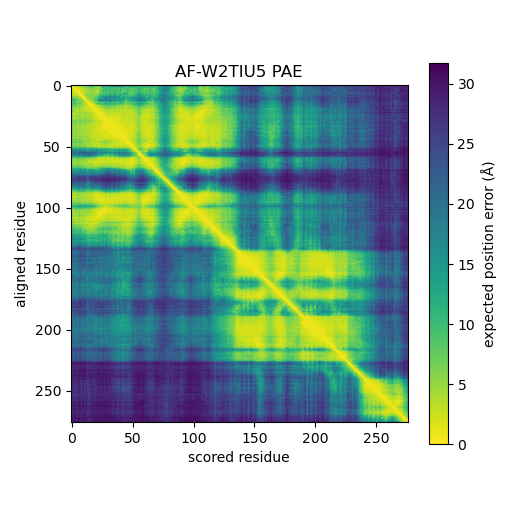 1563 N N . ILE A 1 201 ? -6.052 12.355 17.303 1.00 83.44 201 ILE A N 1
ATOM 1564 C CA . ILE A 1 201 ? -7.378 12.451 17.930 1.00 83.44 201 ILE A CA 1
ATOM 1565 C C . ILE A 1 201 ? -7.305 13.301 19.205 1.00 83.44 201 ILE A C 1
AT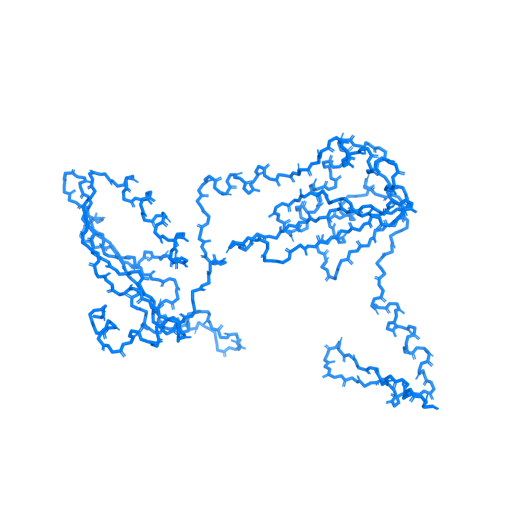OM 1567 O O . ILE A 1 201 ? -8.143 14.178 19.383 1.00 83.44 201 ILE A O 1
ATOM 1571 N N . LYS A 1 202 ? -6.297 13.110 20.071 1.00 84.69 202 LYS A N 1
ATOM 1572 C CA . LYS A 1 202 ? -6.124 13.933 21.282 1.00 84.69 202 LYS A CA 1
ATOM 1573 C C . LYS A 1 202 ? -5.757 15.385 20.996 1.00 84.69 202 LYS A C 1
ATOM 1575 O O . LYS A 1 202 ? -6.162 16.256 21.758 1.00 84.69 202 LYS A O 1
ATOM 1580 N N . LYS A 1 203 ? -5.003 15.673 19.933 1.00 84.75 203 LYS A N 1
ATOM 1581 C CA . LYS A 1 203 ? -4.729 17.059 19.521 1.00 84.75 203 LYS A CA 1
ATOM 1582 C C . LYS A 1 203 ? -6.026 17.780 19.145 1.00 84.75 203 LYS A C 1
ATOM 1584 O O . LYS A 1 203 ? -6.217 18.925 19.539 1.00 84.75 203 LYS A O 1
ATOM 1589 N N . LEU A 1 204 ? -6.922 17.098 18.427 1.00 84.81 204 LEU A N 1
ATOM 1590 C CA . LEU A 1 204 ? -8.219 17.638 18.002 1.00 84.81 204 LEU A CA 1
ATOM 1591 C C . LEU A 1 204 ? -9.282 17.612 19.116 1.00 84.81 204 LEU A C 1
ATOM 1593 O O . LEU A 1 204 ? -10.183 18.452 19.149 1.00 84.81 204 LEU A O 1
ATOM 1597 N N . LEU A 1 205 ? -9.189 16.646 20.029 1.00 85.25 205 LEU A N 1
ATOM 1598 C CA . LEU A 1 205 ? -10.102 16.424 21.146 1.00 85.25 205 LEU A CA 1
ATOM 1599 C C . LEU A 1 205 ? -9.298 16.100 22.422 1.00 85.25 205 LEU A C 1
ATOM 1601 O O . LEU A 1 205 ? -9.139 14.927 22.765 1.00 85.25 205 LEU A O 1
ATOM 1605 N N . PRO A 1 206 ? -8.797 17.117 23.152 1.00 87.88 206 PRO A N 1
ATOM 1606 C CA . PRO A 1 206 ? -7.945 16.916 24.333 1.00 87.88 206 PRO A CA 1
ATOM 1607 C C . PRO A 1 206 ? -8.573 16.046 25.430 1.00 87.88 206 PRO A C 1
ATOM 1609 O O . PRO A 1 206 ? -7.875 15.257 26.071 1.00 87.88 206 PRO A O 1
ATOM 1612 N N . ASP A 1 207 ? -9.897 16.123 25.575 1.00 85.12 207 ASP A N 1
ATOM 1613 C CA . ASP A 1 207 ? -10.681 15.355 26.550 1.00 85.12 207 ASP A CA 1
ATOM 1614 C C . ASP A 1 207 ? -11.036 13.936 26.069 1.00 85.12 207 ASP A C 1
ATOM 1616 O O . ASP A 1 207 ? -11.843 13.242 26.691 1.00 85.12 207 ASP A O 1
ATOM 1620 N N . PHE A 1 208 ? -10.463 13.481 24.950 1.00 86.62 208 PHE A N 1
ATOM 1621 C CA . PHE A 1 208 ? -10.692 12.139 24.425 1.00 86.62 208 PHE A CA 1
ATOM 1622 C C . PHE A 1 208 ? -10.211 11.076 25.422 1.00 86.62 208 PHE A C 1
ATOM 1624 O O . PHE A 1 208 ? -9.009 10.849 25.605 1.00 86.62 208 PHE A O 1
ATOM 1631 N N . ASN A 1 209 ? -11.175 10.429 26.077 1.00 85.12 209 ASN A N 1
ATOM 1632 C CA . ASN A 1 209 ? -10.952 9.431 27.117 1.00 85.12 209 ASN A CA 1
ATOM 1633 C C . ASN A 1 209 ? -12.065 8.365 27.087 1.00 85.12 209 ASN A C 1
ATOM 1635 O O . ASN A 1 209 ? -12.943 8.359 27.957 1.00 85.12 209 ASN A O 1
ATOM 1639 N N . PRO A 1 210 ? -12.085 7.488 26.067 1.00 86.06 210 PRO A N 1
ATOM 1640 C CA . PRO A 1 210 ? -13.107 6.453 25.963 1.00 86.06 210 PRO A CA 1
ATOM 1641 C C . PRO A 1 210 ? -13.057 5.491 27.161 1.00 86.06 210 PRO A C 1
ATOM 1643 O O . PRO A 1 210 ? -11.982 5.092 27.619 1.00 86.0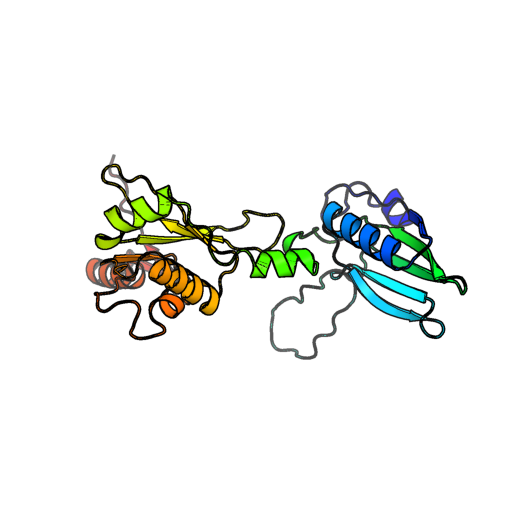6 210 PRO A O 1
ATOM 1646 N N . GLN A 1 211 ? -14.226 5.084 27.668 1.00 81.50 211 GLN A N 1
ATOM 1647 C CA . GLN A 1 211 ? -14.323 4.065 28.724 1.00 81.50 211 GLN A CA 1
ATOM 1648 C C . GLN A 1 211 ? -14.005 2.658 28.213 1.00 81.50 211 GLN A C 1
ATOM 1650 O O . GLN A 1 211 ? -13.558 1.808 28.982 1.00 81.50 211 GLN A O 1
ATOM 1655 N N . GLN A 1 212 ? -14.275 2.397 26.933 1.00 82.12 212 GLN A N 1
ATOM 1656 C CA . GLN A 1 212 ? -14.124 1.086 26.309 1.00 82.12 212 GLN A CA 1
ATOM 1657 C C . GLN A 1 212 ? -13.493 1.228 24.927 1.00 82.12 212 GLN A C 1
ATOM 1659 O O . GLN A 1 212 ? -13.778 2.175 24.199 1.00 82.12 212 GLN A O 1
ATOM 1664 N N . ILE A 1 213 ? -12.645 0.273 24.560 1.00 82.19 213 ILE A N 1
ATOM 1665 C CA . ILE A 1 213 ? -12.057 0.180 23.225 1.00 82.19 213 ILE A CA 1
ATOM 1666 C C . ILE A 1 213 ? -12.218 -1.254 22.765 1.00 82.19 213 ILE A C 1
ATOM 1668 O O . ILE A 1 213 ? -11.827 -2.172 23.483 1.00 82.19 213 ILE A O 1
ATOM 1672 N N . VAL A 1 214 ? -12.801 -1.429 21.589 1.00 83.44 214 VAL A N 1
ATOM 1673 C CA . VAL A 1 214 ? -12.962 -2.723 20.928 1.00 83.44 214 VAL A CA 1
ATOM 1674 C C . VAL A 1 214 ? -12.026 -2.746 19.731 1.00 83.44 214 VAL A C 1
ATOM 1676 O O . VAL A 1 214 ? -12.053 -1.815 18.939 1.00 83.44 214 VAL A O 1
ATOM 1679 N N . THR A 1 215 ? -11.188 -3.769 19.605 1.00 82.69 215 THR A N 1
ATOM 1680 C CA . THR A 1 215 ? -10.293 -3.936 18.450 1.00 82.69 215 THR A CA 1
ATOM 1681 C C . THR A 1 215 ? -10.299 -5.387 18.001 1.00 82.69 215 THR A C 1
ATOM 1683 O O . THR A 1 215 ? -10.686 -6.270 18.773 1.00 82.69 215 THR A O 1
ATOM 1686 N N . ASP A 1 216 ? -9.851 -5.636 16.779 1.00 73.31 216 ASP A N 1
ATOM 1687 C CA . ASP A 1 216 ? -9.467 -6.967 16.316 1.00 73.31 216 ASP A CA 1
ATOM 1688 C C . ASP A 1 216 ? -8.232 -7.497 17.087 1.00 73.31 216 ASP A C 1
ATOM 1690 O O . ASP A 1 216 ? -7.627 -6.818 17.930 1.00 73.31 216 ASP A O 1
ATOM 1694 N N . GLU A 1 217 ? -7.863 -8.755 16.831 1.00 63.75 217 GLU A N 1
ATOM 1695 C CA . GLU A 1 217 ? -6.765 -9.443 17.520 1.00 63.75 217 GLU A CA 1
ATOM 1696 C C . GLU A 1 217 ? -5.368 -9.058 16.992 1.00 63.75 217 GLU A C 1
ATOM 1698 O O . GLU A 1 217 ? -4.486 -9.911 16.876 1.00 63.75 217 GLU A O 1
ATOM 1703 N N . ALA A 1 218 ? -5.116 -7.777 16.702 1.00 68.06 218 ALA A N 1
ATOM 1704 C CA . ALA A 1 218 ? -3.780 -7.303 16.351 1.00 68.06 218 ALA A CA 1
ATOM 1705 C C . ALA A 1 218 ? -3.091 -6.606 17.552 1.00 68.06 218 ALA A C 1
ATOM 1707 O O . ALA A 1 218 ? -3.546 -5.564 18.035 1.00 68.06 218 ALA A O 1
ATOM 1708 N N . PRO A 1 219 ? -1.941 -7.123 18.048 1.00 70.25 219 PRO A N 1
ATOM 1709 C CA . PRO A 1 219 ? -1.221 -6.534 19.184 1.00 70.25 219 PRO A CA 1
ATOM 1710 C C . PRO A 1 219 ? -0.800 -5.070 18.992 1.00 70.25 219 PRO A C 1
ATOM 1712 O O . PRO A 1 219 ? -0.567 -4.369 19.980 1.00 70.25 219 PRO A O 1
ATOM 1715 N N . CYS A 1 220 ? -0.684 -4.605 17.743 1.00 71.94 220 CYS A N 1
ATOM 1716 C CA . CYS A 1 220 ? -0.341 -3.221 17.427 1.00 71.94 220 CYS A CA 1
ATOM 1717 C C . CYS A 1 220 ? -1.379 -2.230 17.966 1.00 71.94 220 CYS A C 1
ATOM 1719 O O . CYS A 1 220 ? -0.979 -1.178 18.461 1.00 71.94 220 CYS A O 1
ATOM 1721 N N . TYR A 1 221 ? -2.669 -2.583 17.984 1.00 74.75 221 TYR A N 1
ATOM 1722 C CA . TYR A 1 221 ? -3.706 -1.708 18.522 1.00 74.75 221 TYR A CA 1
ATOM 1723 C C . TYR A 1 221 ? -3.593 -1.510 20.023 1.00 74.75 221 TYR A C 1
ATOM 1725 O O . TYR A 1 221 ? -3.596 -0.383 20.524 1.00 74.75 221 TYR A O 1
ATOM 1733 N N . TYR A 1 222 ? -3.424 -2.618 20.744 1.00 70.75 222 TYR A N 1
ATOM 1734 C CA . TYR A 1 222 ? -3.238 -2.584 22.186 1.00 70.75 222 TYR A CA 1
ATOM 1735 C C . TYR A 1 222 ? -1.982 -1.811 22.572 1.00 70.75 222 TYR A C 1
ATOM 1737 O O . TYR A 1 222 ? -2.021 -0.945 23.447 1.00 70.75 222 TYR A O 1
ATOM 1745 N N . ASN A 1 223 ? -0.864 -2.125 21.919 1.00 74.31 223 ASN A N 1
ATOM 1746 C CA . ASN A 1 223 ? 0.402 -1.485 22.222 1.00 74.31 223 ASN A CA 1
ATOM 1747 C C . ASN A 1 223 ? 0.368 -0.002 21.845 1.00 74.31 223 ASN A C 1
ATOM 1749 O O . ASN A 1 223 ? 0.810 0.806 22.647 1.00 74.31 223 ASN A O 1
ATOM 1753 N N . GLY A 1 224 ? -0.213 0.371 20.702 1.00 72.12 224 GLY A N 1
ATOM 1754 C CA . GLY A 1 224 ? -0.279 1.764 20.258 1.00 72.12 224 GLY A CA 1
ATOM 1755 C C . GLY A 1 224 ? -1.149 2.631 21.167 1.00 72.12 224 GLY A C 1
ATOM 1756 O O . GLY A 1 224 ? -0.791 3.768 21.460 1.00 72.12 224 GLY A O 1
ATOM 1757 N N . PHE A 1 225 ? -2.251 2.076 21.682 1.00 72.62 225 PHE A N 1
ATOM 1758 C CA . PHE A 1 225 ? -3.110 2.765 22.645 1.00 72.62 225 PHE A CA 1
ATOM 1759 C C . PHE A 1 225 ? -2.501 2.849 24.054 1.00 72.62 225 PHE A C 1
ATOM 1761 O O . PHE A 1 225 ? -2.613 3.875 24.726 1.00 72.62 225 PHE A O 1
ATOM 1768 N N . ARG A 1 226 ? -1.878 1.762 24.531 1.00 69.75 226 ARG A N 1
ATOM 1769 C CA . ARG A 1 226 ? -1.300 1.686 25.884 1.00 69.75 226 ARG A CA 1
ATOM 1770 C C . ARG A 1 226 ? 0.029 2.427 25.991 1.00 69.75 226 ARG A C 1
ATOM 1772 O O . ARG A 1 226 ? 0.391 2.870 27.085 1.00 69.75 226 ARG A O 1
ATOM 1779 N N . ASP A 1 227 ? 0.787 2.500 24.901 1.00 64.19 227 ASP A N 1
ATOM 1780 C CA . ASP A 1 227 ? 2.113 3.084 24.934 1.00 64.19 227 ASP A CA 1
ATOM 1781 C C . ASP A 1 227 ? 2.032 4.602 25.134 1.00 64.19 227 ASP A C 1
ATOM 1783 O O . ASP A 1 227 ? 1.429 5.352 24.365 1.00 64.19 227 ASP A O 1
ATOM 1787 N N . ARG A 1 228 ? 2.685 5.024 26.219 1.00 51.53 228 ARG A N 1
ATOM 1788 C CA . ARG A 1 228 ? 2.501 6.251 27.010 1.00 51.53 228 ARG A CA 1
ATOM 1789 C C . ARG A 1 228 ? 1.248 6.260 27.893 1.00 51.53 228 ARG A C 1
ATOM 1791 O O . ARG A 1 228 ? 0.114 6.404 27.449 1.00 51.53 228 ARG A O 1
ATOM 1798 N N . ARG A 1 229 ? 1.521 6.313 29.204 1.00 48.66 229 ARG A N 1
ATOM 1799 C CA . ARG A 1 229 ? 0.631 6.547 30.367 1.00 48.66 229 ARG A CA 1
ATOM 1800 C C . ARG A 1 229 ? -0.161 7.879 30.331 1.00 48.66 229 ARG A C 1
ATOM 1802 O O . ARG A 1 229 ? -0.462 8.443 31.375 1.00 48.66 229 ARG A O 1
ATOM 1809 N N . ARG A 1 230 ? -0.436 8.431 29.145 1.00 52.75 230 ARG A N 1
ATOM 1810 C CA . ARG A 1 230 ? -1.123 9.708 28.895 1.00 52.75 230 ARG A CA 1
ATOM 1811 C C . ARG A 1 230 ? -2.403 9.552 28.064 1.00 52.75 230 ARG A C 1
ATOM 1813 O O . ARG A 1 230 ? -3.173 10.508 27.979 1.00 52.75 230 ARG A O 1
ATOM 1820 N N . LEU A 1 231 ? -2.639 8.396 27.433 1.00 53.56 231 LEU A N 1
ATOM 1821 C CA . LEU A 1 231 ? -3.810 8.205 26.569 1.00 53.56 231 LEU A CA 1
ATOM 1822 C C . LEU A 1 231 ? -5.062 7.748 27.333 1.00 53.56 231 LEU A C 1
ATOM 1824 O O . LEU A 1 231 ? -6.127 8.291 27.053 1.00 53.56 231 LEU A O 1
ATOM 1828 N N . ALA A 1 232 ? -4.938 6.903 28.360 1.00 48.03 232 ALA A N 1
ATOM 1829 C CA . ALA A 1 232 ? -6.063 6.518 29.214 1.00 48.03 232 ALA A CA 1
ATOM 1830 C C . ALA A 1 232 ? -5.662 6.248 30.669 1.00 48.03 232 ALA A C 1
ATOM 1832 O O . ALA A 1 232 ? -4.651 5.599 30.937 1.00 48.03 232 ALA A O 1
ATOM 1833 N N . ALA A 1 233 ? -6.504 6.714 31.593 1.00 47.97 233 ALA A N 1
ATOM 1834 C CA . ALA A 1 233 ? -6.566 6.243 32.981 1.00 47.97 233 ALA A CA 1
ATOM 1835 C C . ALA A 1 233 ? -7.676 5.183 33.181 1.00 47.97 233 ALA A C 1
ATOM 1837 O O . ALA A 1 233 ? -7.820 4.620 34.264 1.00 47.97 233 ALA A O 1
ATOM 1838 N N . SER A 1 234 ? -8.486 4.933 32.147 1.00 47.34 234 SER A N 1
ATOM 1839 C CA . SER A 1 234 ? -9.691 4.101 32.159 1.00 47.34 234 SER A CA 1
ATOM 1840 C C . SER 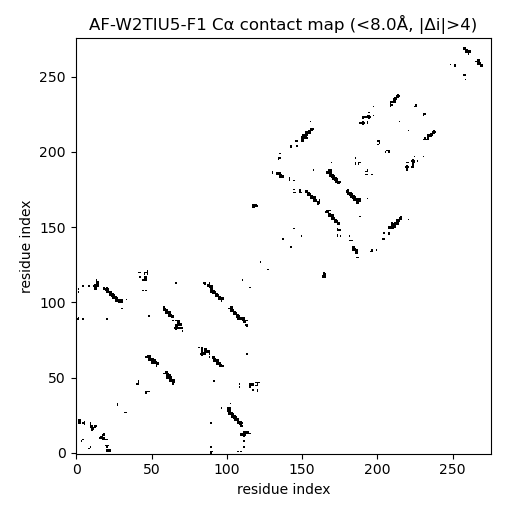A 1 234 ? -9.404 2.611 31.929 1.00 47.34 234 SER A C 1
ATOM 1842 O O . SER A 1 234 ? -8.425 2.214 31.294 1.00 47.34 234 SER A O 1
ATOM 1844 N N . SER A 1 235 ? -10.289 1.763 32.464 1.00 45.31 235 SER A N 1
ATOM 1845 C CA . SER A 1 235 ? -10.217 0.303 32.378 1.00 45.31 235 SER A CA 1
ATOM 1846 C C . SER A 1 235 ? -10.328 -0.185 30.931 1.00 45.31 235 SER A C 1
ATOM 1848 O O . SER A 1 235 ? -11.403 -0.162 30.336 1.00 45.31 235 SER A O 1
ATOM 1850 N N . PHE A 1 236 ? -9.229 -0.686 30.377 1.00 49.06 236 PHE A N 1
ATOM 1851 C CA . PHE A 1 236 ? -9.206 -1.301 29.056 1.00 49.06 236 PHE A CA 1
ATOM 1852 C C . PHE A 1 236 ? -9.894 -2.675 29.074 1.00 49.06 236 PHE A C 1
ATOM 1854 O O . PHE A 1 236 ? -9.555 -3.539 29.887 1.00 49.06 236 PHE A O 1
ATOM 1861 N N . ARG A 1 237 ? -10.840 -2.911 28.160 1.00 45.53 237 ARG A N 1
ATOM 1862 C CA . ARG A 1 237 ? -11.378 -4.251 27.893 1.00 45.53 237 ARG A CA 1
ATOM 1863 C C . ARG A 1 237 ? -10.919 -4.714 26.512 1.00 45.53 237 ARG A C 1
ATOM 1865 O O . ARG A 1 237 ? -11.609 -4.455 25.540 1.00 45.53 237 ARG A O 1
ATOM 1872 N N . VAL A 1 238 ? -9.843 -5.510 26.453 1.00 43.12 238 VAL A N 1
ATOM 1873 C CA . VAL A 1 238 ? -9.729 -6.528 25.390 1.00 43.12 238 VAL A CA 1
ATOM 1874 C C . VAL A 1 238 ? -10.884 -7.485 25.613 1.00 43.12 238 VAL A C 1
ATOM 1876 O O . VAL A 1 238 ? -10.867 -8.305 26.536 1.00 43.12 238 VAL A O 1
ATOM 1879 N N . GLN A 1 239 ? -11.938 -7.348 24.832 1.00 47.47 239 GLN A N 1
ATOM 1880 C CA . GLN A 1 239 ? -13.038 -8.285 24.859 1.00 47.47 239 GLN A CA 1
ATOM 1881 C C . GLN A 1 239 ? -12.816 -9.257 23.693 1.00 47.47 239 GLN A C 1
ATOM 1883 O O . GLN A 1 239 ? -13.021 -8.908 22.547 1.00 47.47 239 GLN A O 1
ATOM 1888 N N . GLN A 1 240 ? -12.409 -10.495 23.973 1.00 48.06 240 GLN A N 1
ATOM 1889 C CA . GLN A 1 240 ? -13.368 -11.558 24.294 1.00 48.06 240 GLN A CA 1
ATOM 1890 C C . GLN A 1 240 ? -12.712 -12.941 24.220 1.00 48.06 240 GLN A C 1
ATOM 1892 O O . GLN A 1 240 ? -12.950 -13.733 25.117 1.00 48.06 240 GLN A O 1
ATOM 1897 N N . SER A 1 241 ? -11.823 -13.245 23.280 1.00 52.72 241 SER A N 1
ATOM 1898 C CA . SER A 1 241 ? -11.366 -14.629 23.044 1.00 52.72 241 SER A CA 1
ATOM 1899 C C . SER A 1 241 ? -10.776 -15.326 24.275 1.00 52.72 241 SER A C 1
ATOM 1901 O O . SER A 1 241 ? -11.267 -16.382 24.652 1.00 52.72 241 SER A O 1
ATOM 1903 N N . THR A 1 242 ? -9.833 -14.726 25.007 1.00 53.19 242 THR A N 1
ATOM 1904 C CA . THR A 1 242 ? -9.258 -15.369 26.211 1.00 53.19 242 THR A CA 1
ATOM 1905 C C . THR A 1 242 ? -10.250 -15.460 27.377 1.00 53.19 242 THR A C 1
ATOM 1907 O O . THR A 1 242 ? -10.232 -16.429 28.137 1.00 53.19 242 THR A O 1
ATOM 1910 N N . LYS A 1 243 ? -11.141 -14.471 27.541 1.00 56.44 243 LYS A N 1
ATOM 1911 C CA . LYS A 1 243 ? -12.157 -14.486 28.609 1.00 56.44 243 LYS A CA 1
ATOM 1912 C C . LYS A 1 243 ? -13.271 -15.481 28.291 1.00 56.44 243 LYS A C 1
ATOM 1914 O O . LYS A 1 243 ? -13.662 -16.221 29.182 1.00 56.44 243 LYS A O 1
ATOM 1919 N N . TYR A 1 244 ? -13.736 -15.527 27.047 1.00 59.72 244 TYR A N 1
ATOM 1920 C CA . TYR A 1 244 ? -14.707 -16.499 26.552 1.00 59.72 244 TYR A CA 1
ATOM 1921 C C . TYR A 1 244 ? -14.101 -17.893 26.474 1.00 59.72 244 TYR A C 1
ATOM 1923 O O . TYR A 1 244 ? -14.803 -18.843 26.764 1.00 59.72 244 TYR A O 1
ATOM 1931 N N . HIS A 1 245 ? -12.803 -18.028 26.203 1.00 65.44 245 HIS A N 1
ATOM 1932 C CA . HIS A 1 245 ? -12.082 -19.291 26.325 1.00 65.44 245 HIS A CA 1
ATOM 1933 C C . HIS A 1 245 ? -12.052 -19.761 27.778 1.00 65.44 245 HIS A C 1
ATOM 1935 O O . HIS A 1 245 ? -12.489 -20.868 28.057 1.00 65.44 245 HIS A O 1
ATOM 1941 N N . ARG A 1 246 ? -11.634 -18.916 28.732 1.00 71.50 246 ARG A N 1
ATOM 1942 C CA . ARG A 1 246 ? -11.685 -19.261 30.166 1.00 71.50 246 ARG A CA 1
ATOM 1943 C C . ARG A 1 246 ? -13.108 -19.557 30.636 1.00 71.50 246 ARG A C 1
ATOM 1945 O O . ARG A 1 246 ? -13.306 -20.459 31.441 1.00 71.50 246 ARG A O 1
ATOM 1952 N N . TRP A 1 247 ? -14.094 -18.813 30.143 1.00 72.94 247 TRP A N 1
ATOM 1953 C CA . TRP A 1 247 ? -15.495 -19.020 30.493 1.00 72.94 247 TRP A CA 1
ATOM 1954 C C . TRP A 1 247 ? -16.055 -20.295 29.860 1.00 72.94 247 TRP A C 1
ATOM 1956 O O . TRP A 1 247 ? -16.748 -21.027 30.546 1.00 72.94 247 TRP A O 1
ATOM 1966 N N . ALA A 1 248 ? -15.706 -20.613 28.613 1.00 68.25 248 ALA A N 1
ATOM 1967 C CA . ALA A 1 248 ? -16.060 -21.862 27.948 1.00 68.25 248 ALA A CA 1
ATOM 1968 C C . ALA A 1 248 ? -15.391 -23.057 28.634 1.00 68.25 248 ALA A C 1
ATOM 1970 O O . ALA A 1 248 ? -16.080 -24.016 28.949 1.00 68.25 248 ALA A O 1
ATOM 1971 N N . LEU A 1 249 ? -14.096 -22.976 28.957 1.00 76.06 249 LEU A N 1
ATOM 1972 C CA . LEU A 1 249 ? -13.402 -24.005 29.734 1.00 76.06 249 LEU A CA 1
ATOM 1973 C C . LEU A 1 249 ? -14.070 -24.232 31.094 1.00 76.06 249 LEU A C 1
ATOM 1975 O O . LEU A 1 249 ? -14.265 -25.374 31.478 1.00 76.06 249 LEU A O 1
ATOM 1979 N N . LYS A 1 250 ? -14.478 -23.163 31.789 1.00 82.38 250 LYS A N 1
ATOM 1980 C CA . LYS A 1 250 ? -15.204 -23.263 33.063 1.00 82.38 250 LYS A CA 1
ATOM 1981 C C . LYS A 1 250 ? -16.632 -23.799 32.894 1.00 82.38 250 LYS A C 1
ATOM 1983 O O . LYS A 1 250 ? -17.112 -24.573 33.708 1.00 82.38 250 LYS A O 1
ATOM 1988 N N . HIS A 1 251 ? -17.340 -23.383 31.847 1.00 81.19 251 HIS A N 1
ATOM 1989 C CA . HIS A 1 251 ? -18.723 -23.789 31.585 1.00 81.19 251 HIS A CA 1
ATOM 1990 C C . HIS A 1 251 ? -18.821 -25.251 31.123 1.00 81.19 251 HIS A C 1
ATOM 1992 O O . HIS A 1 251 ? -19.792 -25.937 31.432 1.00 81.19 251 HIS A O 1
ATOM 1998 N N . TYR A 1 252 ? -17.799 -25.730 30.414 1.00 79.31 252 TYR A N 1
ATOM 1999 C CA . TYR A 1 252 ? -17.660 -27.108 29.946 1.00 79.31 252 TYR A CA 1
ATOM 2000 C C . TYR A 1 252 ? -16.660 -27.921 30.781 1.00 79.31 252 TYR A C 1
ATOM 2002 O O . TYR A 1 252 ? -16.242 -28.989 30.347 1.00 79.31 252 TYR A O 1
ATOM 2010 N N . GLU A 1 253 ? -16.308 -27.469 31.989 1.00 84.50 253 GLU A N 1
ATOM 2011 C CA . GLU A 1 253 ? -15.390 -28.186 32.892 1.00 84.50 253 GLU A CA 1
ATOM 2012 C C . GLU A 1 253 ? -15.902 -29.605 33.195 1.00 84.50 253 GLU A C 1
ATOM 2014 O O . GLU A 1 253 ? -15.134 -30.561 33.212 1.00 84.50 253 GLU A O 1
ATOM 2019 N N . ASN A 1 254 ? -17.227 -29.757 33.295 1.00 86.38 254 ASN A N 1
ATOM 2020 C CA . ASN A 1 254 ? -17.906 -31.041 33.495 1.00 86.38 254 ASN A CA 1
ATOM 2021 C C . ASN A 1 254 ? -18.308 -31.749 32.182 1.00 86.38 254 ASN A C 1
ATOM 2023 O O . ASN A 1 254 ? -19.043 -32.733 32.227 1.00 86.38 254 ASN A O 1
ATOM 2027 N N . ARG A 1 255 ? -17.919 -31.210 31.018 1.00 85.00 255 ARG A N 1
ATOM 2028 C CA . ARG A 1 255 ? -18.265 -31.709 29.670 1.00 85.00 255 ARG A CA 1
ATOM 2029 C C . ARG A 1 255 ? -17.086 -31.554 28.692 1.00 85.00 255 ARG A C 1
ATOM 2031 O O . ARG A 1 255 ? -17.211 -30.836 27.689 1.00 85.00 255 ARG A O 1
ATOM 2038 N N . PRO A 1 256 ? -15.920 -32.161 28.985 1.00 80.88 256 PRO A N 1
ATOM 2039 C CA . PRO A 1 256 ? -14.711 -31.993 28.178 1.00 80.88 256 PRO A CA 1
ATOM 2040 C C . PRO A 1 256 ? -14.887 -32.470 26.729 1.00 80.88 256 PRO A C 1
ATOM 2042 O O . PRO A 1 256 ? -14.225 -31.955 25.831 1.00 80.88 256 PRO A O 1
ATOM 2045 N N . GLU A 1 257 ? -15.822 -33.387 26.470 1.00 81.88 257 GLU A N 1
ATOM 2046 C CA . GLU A 1 257 ? -16.161 -33.880 25.134 1.00 81.88 257 GLU A CA 1
ATOM 2047 C C . GLU A 1 257 ? -16.666 -32.781 24.188 1.00 81.88 257 GLU A C 1
ATOM 2049 O O . GLU A 1 257 ? -16.538 -32.907 22.972 1.00 81.88 257 GLU A O 1
ATOM 2054 N N . LYS A 1 258 ? -17.187 -31.670 24.729 1.00 82.50 258 LYS A N 1
ATOM 2055 C CA . LYS A 1 258 ? -17.710 -30.548 23.935 1.00 82.50 258 LYS A CA 1
ATOM 2056 C C . LYS A 1 258 ? -16.648 -29.539 23.502 1.00 82.50 258 LYS A C 1
ATOM 2058 O O . LYS A 1 258 ? -16.973 -28.632 22.735 1.00 82.50 258 LYS A O 1
ATOM 2063 N N . VAL A 1 259 ? -15.407 -29.674 23.980 1.00 81.19 259 VAL A N 1
ATOM 2064 C CA . VAL A 1 259 ? -14.296 -28.747 23.715 1.00 81.19 259 VAL A CA 1
ATOM 2065 C C . VAL A 1 259 ? -13.116 -29.521 23.121 1.00 81.19 259 VAL A C 1
ATOM 2067 O O . VAL A 1 259 ? -12.317 -30.118 23.837 1.00 81.19 259 VAL A O 1
ATOM 2070 N N . LYS A 1 260 ? -12.964 -29.500 21.794 1.00 82.38 260 LYS A N 1
ATOM 2071 C CA . LYS A 1 260 ? -11.911 -30.254 21.097 1.00 82.38 260 LYS A CA 1
ATOM 2072 C C . LYS A 1 260 ? -10.723 -29.360 20.753 1.00 82.38 260 LYS A C 1
ATOM 2074 O O . LYS A 1 260 ? -10.889 -28.313 20.132 1.00 82.38 260 LYS A O 1
ATOM 2079 N N . ARG A 1 261 ? -9.501 -29.770 21.110 1.00 78.00 261 ARG A N 1
ATOM 2080 C CA . ARG A 1 261 ? -8.275 -29.087 20.657 1.00 78.00 261 ARG A CA 1
ATOM 2081 C C . ARG A 1 261 ? -7.978 -29.490 19.216 1.00 78.00 261 ARG A C 1
ATOM 2083 O O . ARG A 1 261 ? -7.794 -30.673 18.948 1.00 78.00 261 ARG A O 1
ATOM 2090 N N . VAL A 1 262 ? -7.902 -28.522 18.308 1.00 84.12 262 VAL A N 1
ATOM 2091 C CA . VAL A 1 262 ? -7.644 -28.755 16.872 1.00 84.12 262 VAL A CA 1
ATOM 2092 C C . VAL A 1 262 ? -6.244 -28.323 16.436 1.00 84.12 262 VAL A C 1
ATOM 2094 O O . VAL A 1 262 ? -5.740 -28.840 15.448 1.00 84.12 262 VAL A O 1
ATOM 2097 N N . ALA A 1 263 ? -5.584 -27.425 17.174 1.00 77.56 263 ALA A N 1
ATOM 2098 C CA . ALA A 1 263 ? -4.171 -27.091 16.972 1.00 77.56 263 ALA A CA 1
ATOM 2099 C C . ALA A 1 263 ? -3.566 -26.462 18.237 1.00 77.56 263 ALA A C 1
ATOM 2101 O O . ALA A 1 263 ? -4.262 -26.228 19.232 1.00 77.56 263 ALA A O 1
ATOM 2102 N N . GLU A 1 264 ? -2.273 -26.141 18.193 1.00 62.84 264 GLU A N 1
ATOM 2103 C CA . GLU A 1 264 ? -1.645 -25.294 19.203 1.00 62.84 264 GLU A CA 1
ATOM 2104 C C . GLU A 1 264 ? -2.384 -23.944 19.253 1.00 62.84 264 GLU A C 1
ATOM 2106 O O . GLU A 1 264 ? -2.423 -23.203 18.275 1.00 62.84 264 GLU A O 1
ATOM 2111 N N . LYS A 1 265 ? -3.046 -23.664 20.386 1.00 65.06 265 LYS A N 1
ATOM 2112 C CA . LYS A 1 265 ? -3.917 -22.491 20.615 1.00 65.06 265 LYS A CA 1
ATOM 2113 C C . LYS A 1 265 ? -5.218 -22.429 19.791 1.00 65.06 265 LYS A C 1
ATOM 2115 O O . LYS A 1 265 ? -5.859 -21.383 19.786 1.00 65.06 265 LYS A O 1
ATOM 2120 N N . LYS A 1 266 ? -5.673 -23.526 19.170 1.00 61.22 266 LYS A N 1
ATOM 2121 C CA . LYS A 1 266 ? -6.959 -23.572 18.440 1.00 61.22 266 LYS A CA 1
ATOM 2122 C C . LYS A 1 266 ? -7.892 -24.642 19.009 1.00 61.22 266 LYS A C 1
ATOM 2124 O O . LYS A 1 266 ? -7.481 -25.789 19.199 1.00 61.22 266 LYS A O 1
ATOM 2129 N N . TRP A 1 267 ? -9.151 -24.272 19.238 1.00 72.94 267 TRP A N 1
ATOM 2130 C CA . TRP A 1 267 ? -10.177 -25.128 19.839 1.00 72.94 267 TRP A CA 1
ATOM 2131 C C . TRP A 1 267 ? -11.499 -25.022 19.080 1.00 72.94 267 TRP A C 1
ATOM 2133 O O . TRP A 1 267 ? -11.810 -23.975 18.517 1.00 72.94 267 TRP A O 1
ATOM 2143 N N . GLU A 1 268 ? -12.272 -26.099 19.094 1.00 76.12 268 GLU A N 1
ATOM 2144 C CA . GLU A 1 268 ? -13.577 -26.220 18.456 1.00 76.12 268 GLU A CA 1
ATOM 2145 C C . GLU A 1 268 ? -14.630 -26.588 19.511 1.00 76.12 268 GLU A C 1
ATOM 2147 O O . GLU A 1 268 ? -14.374 -27.406 20.398 1.00 76.12 268 GLU A O 1
ATOM 2152 N N . LEU A 1 269 ? -15.797 -25.942 19.444 1.00 75.81 269 LEU A N 1
ATOM 2153 C CA . LEU A 1 269 ? -16.915 -26.137 20.369 1.00 75.81 269 LEU A CA 1
ATOM 2154 C C . LEU A 1 269 ? -18.063 -26.821 19.632 1.00 75.81 269 LEU A C 1
ATOM 2156 O O . LEU A 1 269 ? -18.565 -26.278 18.645 1.00 75.81 269 LEU A O 1
ATOM 2160 N N . GLN A 1 270 ? -18.512 -27.972 20.130 1.00 75.75 270 GLN A N 1
ATOM 2161 C CA . GLN A 1 270 ? -19.665 -28.657 19.553 1.00 75.75 270 GLN A CA 1
ATOM 2162 C C . GLN A 1 270 ? -20.938 -27.864 19.888 1.00 75.75 270 GLN A C 1
ATOM 2164 O O . GLN A 1 270 ? -21.303 -27.707 21.059 1.00 75.75 270 GLN A O 1
ATOM 2169 N N . ARG A 1 271 ? -21.592 -27.296 18.866 1.00 58.31 271 ARG A N 1
ATOM 2170 C CA . ARG A 1 271 ? -22.848 -26.555 19.050 1.00 58.31 271 ARG A CA 1
ATOM 2171 C C . ARG A 1 271 ? -23.954 -27.532 19.448 1.00 58.31 271 ARG A C 1
ATOM 2173 O O . ARG A 1 271 ? -23.937 -28.688 19.048 1.00 58.31 271 ARG A O 1
ATOM 2180 N N . LYS A 1 272 ? -24.882 -27.061 20.285 1.00 55.75 272 LYS A N 1
ATOM 2181 C CA . LYS A 1 272 ? -26.069 -27.822 20.688 1.00 55.75 272 LYS A CA 1
ATOM 2182 C C . LYS A 1 272 ? -26.831 -28.197 19.414 1.00 55.75 272 LYS A C 1
ATOM 2184 O O . LYS A 1 272 ? -27.113 -27.290 18.630 1.00 55.75 272 LYS A O 1
ATOM 2189 N N . ASP A 1 273 ? -27.143 -29.475 19.229 1.00 50.03 273 ASP A N 1
ATOM 2190 C CA . ASP A 1 273 ? -28.082 -29.881 18.188 1.00 50.03 273 ASP A CA 1
ATOM 2191 C C . ASP A 1 273 ? -29.373 -29.090 18.408 1.00 50.03 273 ASP A C 1
ATOM 2193 O O . ASP A 1 273 ? -29.872 -28.982 19.538 1.00 50.03 273 ASP A O 1
ATOM 2197 N N . VAL A 1 274 ? -29.828 -28.419 17.353 1.00 44.28 274 VAL A N 1
ATOM 2198 C CA . VAL A 1 274 ? -31.108 -27.720 17.361 1.00 44.28 274 VAL A CA 1
ATOM 2199 C C . VAL A 1 274 ? -32.144 -28.827 17.482 1.00 44.28 274 VAL A C 1
ATOM 2201 O O . VAL A 1 274 ? -32.262 -29.647 16.581 1.00 44.28 274 VAL A O 1
ATOM 2204 N N . ALA A 1 275 ? -32.786 -28.926 18.644 1.00 47.72 275 ALA A N 1
ATOM 2205 C CA . ALA A 1 275 ? -33.918 -29.821 18.802 1.00 47.72 275 ALA A CA 1
ATOM 2206 C C . ALA A 1 275 ? -35.033 -29.313 17.880 1.00 47.72 275 ALA A C 1
ATOM 2208 O O . ALA A 1 275 ? -35.375 -28.129 17.969 1.00 47.72 275 ALA A O 1
ATOM 2209 N N . ASP A 1 276 ? -35.506 -30.190 16.993 1.00 40.31 276 ASP A N 1
ATOM 2210 C CA . ASP A 1 276 ? -36.725 -30.006 16.197 1.00 40.31 276 ASP A CA 1
ATOM 2211 C C . ASP A 1 276 ? -37.950 -29.734 17.089 1.00 40.31 276 ASP A C 1
ATOM 2213 O O . ASP A 1 276 ? -38.026 -30.317 18.201 1.00 40.31 276 ASP A O 1
#

InterPro domains:
  IPR052797 Regulatory Factors in Gene Expression and Cell Death [PTHR33936] (23-127)

Solvent-accessible surface area (backbone atoms only — not comparable to full-atom values): 15509 Å² total; per-residue (Å²): 103,38,67,56,39,50,75,74,31,42,64,52,7,30,67,56,35,69,48,58,37,63,75,46,76,51,75,32,77,33,63,65,60,43,51,55,52,51,49,53,51,21,67,75,64,28,46,33,73,40,81,76,50,72,42,75,99,69,39,24,38,34,36,33,35,67,45,43,34,85,72,83,73,94,60,96,83,66,92,66,80,61,85,45,79,23,70,68,46,44,23,33,36,38,41,36,46,45,98,80,48,28,28,39,36,45,31,24,77,19,43,35,74,41,70,74,49,39,55,63,45,78,72,51,72,70,52,50,46,47,53,63,66,40,54,64,56,71,53,74,67,52,51,53,46,45,71,73,28,21,54,72,20,38,38,42,44,72,43,76,74,80,46,70,44,77,47,33,36,36,30,41,26,31,56,48,102,80,67,49,67,55,76,32,42,26,49,48,80,46,33,66,44,42,27,48,41,55,50,52,49,33,72,80,34,75,83,63,54,46,45,31,51,42,60,67,99,52,68,31,56,58,48,12,54,57,62,58,93,79,53,62,96,54,68,80,45,88,75,47,68,71,61,52,47,54,46,47,53,63,74,31,62,93,41,58,88,43,56,43,79,77,50,95,97,37,74,47,70,69,74,79,78,80,79,129

Foldseek 3Di:
DLVCCVVPPQQCFANRDGWFSDKDKDKDQAPVVVVVVVLVLCLVLLFDWDWDDAPDVRQKTKIDGPLEADDDDPDDPDPDDDSNPYPDWQFIKIWGQDPSNMIIIITGSTTHDHHRQSQPRDQDPVRVVVLVVLLKDADPVNLVCLVPFQQQHKEWEWDAPPDSYRWIWIWIWGQDVPGDTDTMTHGHQALQSLLSHLVVSCVSPVPREHQEYEYPPDVSNVSSQPPDPRNYPHDYDDDDDVPVVVVVCVVCVVPVVQWADPDDVDIHGDDDDDDD

Organism: Necator americanus (NCBI:txid51031)

Nearest PDB structures (foldseek):
  8wwc-assembly1_C  TM=4.397E-01  e=1.192E+00  synthetic construct
  2wam-assembly1_B  TM=3.386E-01  e=7.401E-01  Mycobacterium tuberculosis H37Rv
  2wam-assembly1_A  TM=3.449E-01  e=7.401E-01  Mycobacterium tuberculosis H37Rv
  3e35-assembly1_A  TM=3.367E-01  e=1.265E+00  Streptomyces coelicolor A3(2)
  5m1o-assembly2_B  TM=3.739E-01  e=4.163E+00  Thermus phage G20c

Secondary structure (DSSP, 8-state):
-HHHHHHH-SSSTTTSS------EEEEESSHHHHHHHHHHHHHHHT--EEEEEEEGGGTEEEEEETTBS----S-SS-----S--BS--S-EEEEEE-TTS-EEEEEE----SS---GGGPPPPHHHHHHHHH-S-B--HHHHHHHHHHTTT-EEEEEESSSSSSS--EEEEE---TT-----EEES--SHHHHHHHHHHHHHH-TT---S-EEE-S-HHHHHHHHSSTTS--S-----SHHHHHHHHHHHTTT-GGGEEEEETTEEEE-PPP---

Mean predicted aligned error: 16.16 Å

Sequence (276 aa):
MACHCKDNHSEDGANGKPQDYTVLLLTFDTVGEFEEWSHEQCERSGTSFFKRSTYAKGSSYSLRCNRAGTYEKATTSNATSSKKDVISCSCFMNVHIADNDKVNIKGCLGHVGHDIEPALLRLNNTQELLRTLLEVMITPTQLEWLRKFSPRGIAVDDTHNVTRYNLKLATVSVADNKNRGLPAVSGTMTTLDVQRLFLEIKKLLPDFNPQQIVTDEAPCYYNGFRDRRRLAASSFRVQQSTKYHRWALKHYENRPEKVKRVAEKKWELQRKDVAD